Protein 2YOY (pdb70)

CATH classification: 2.70.50.50

Radius of gyration: 22.76 Å; Cα contacts (8 Å, |Δi|>4): 888; chains: 2; bounding box: 66×48×36 Å

Foldseek 3Di:
DKAWPVVDFQLNVLLVVCVVVNDPVSCVQQNPSNVPSPQLKAFDDPPVDFAAFLQQASSVVSVVPTHRNRQQFDLPRGDAAADEA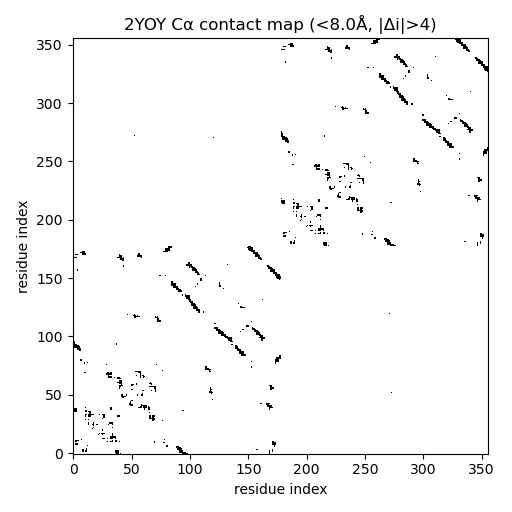FKDKIFMDDPPFAFFAKKWKWKADQPDHRRDGGHPVRIDTFDMGGDDRHTNVVCGMDITGGDNPHFAWMKMWMKTGHDPDRMIHITIHIYTYD/DKAWPVVHFQLNVLLVVCVVVNDPVSCVQQNPSNVPSPQLKEFDDPPVDFAAFLQQASSVVSVVPTHRNRQQFDLPRTDAAADEAFKDKIFMDDPFFAFFAKKWKWKFDQPDHRRDGGHPVRIDTFDMGGDDRDTNVVQGMDITGGHNPHFAWMKMWMKTGHDPDRMIHITIHIYTYD

Sequence (356 aa):
HGYIKEPVSRAYMGALEKQTMMGWTAAAQKYGSVIDNPQSVEGPKGFPAAGPPDGRIASANGGSGQIDFGLDKQTADHWVKQNIRGGFNTFTWHYTAPHATSKWHYYITKKKNWNPNKPLSRDEFELIGTVNHDGSKADTNLTHKIFVPTDRSGYHIILGVWDVADTSNAFYNVIDVNLTHGYIKEPVSRAYMGALEKQTMMGWTAAAQKYGSVIDNPQSVEGPKGFPAAGPPDGRIASANGGSGQIDFGLDKQTADHWVKQNIRGGFNTFTWHYTAPHATSKWHYYITKKNWNPNKPLSRDEFELIGTVNHDGSKADTNLTHKKIFVPTDRSGYHIILGVWDVADTSNAFYNVIDVNLT

Solvent-accessible surface area: 14958 Å² total; per-residue (Å²): 44,0,24,0,80,107,15,32,0,4,3,44,25,0,17,71,25,40,142,98,113,30,160,97,51,1,38,135,58,1,10,51,1,5,73,58,13,37,6,1,22,0,68,62,36,8,66,110,53,20,0,67,58,18,79,0,3,0,1,67,3,0,68,76,74,17,63,101,18,3,18,119,16,60,36,131,48,6,61,66,35,121,16,65,23,10,129,28,66,0,23,1,70,25,76,35,39,64,26,0,42,63,0,1,0,12,0,0,61,144,103,23,56,34,84,52,84,6,9,52,26,20,13,64,102,34,18,62,26,118,34,126,32,42,124,0,67,93,47,84,61,4,136,7,93,0,22,101,85,22,83,27,36,4,0,0,0,0,0,0,9,3,40,109,64,83,39,0,1,0,2,4,0,3,0,53,3,125,46,0,24,0,56,78,16,33,0,4,3,24,24,0,17,46,26,40,128,96,113,30,158,99,51,1,37,136,59,1,11,51,1,5,74,58,12,37,6,1,20,0,68,62,35,8,67,111,53,20,0,68,77,17,80,0,3,0,1,66,3,0,70,76,74,16,62,100,17,4,18,119,16,60,36,130,48,6,61,66,34,124,18,131,9,8,108,21,66,1,20,1,23,14,73,35,38,64,26,0,42,63,0,1,0,12,0,0,75,144,132,23,62,34,86,118,85,6,22,56,106,22,14,65,101,34,18,63,28,116,35,125,32,43,123,0,66,92,47,41,62,4,135,7,95,0,22,98,85,20,81,28,37,5,0,0,0,0,0,0,9,3,40,109,60,84,42,0,1,0,2,4,0,3,0,62,3,112

Secondary structure (DSSP, 8-state):
-EEEEETT-HHHHHHHHHHHH-HHHHHHHH-GGGG-GGG-EEES-TTTSSSPTT-TTTHHHHTTTS-SGGG---TTTSPPEEE-SEEEEEEEEESS--BEEEEEEEEE-TT--TTS---GGGEEEEEEEE--SSBGGGS-EEEEEE-SS--EEEEEEEEEEETTSSEEEEEEEEEEE-/-EEEEETT-HHHHHHHHHHHH-HHHHHHHH-GGGG-GGG-EEES-TTTSSSPTT-TTTHHHHTTTS-SGGG---TTTSPPEEE-SEEEEEEEEESS--BEEEEEEEEE-TT--TTS---GGGEEEEEEEE--SSBGGGS-EEEEEE-SS--EEEEEEEEEEETTSSEEEEEEEEEEE-

Structure (mmCIF, N/CA/C/O backbone):
data_2YOY
#
_entry.id   2YOY
#
_cell.length_a   66.380
_cell.length_b   77.191
_cell.length_c   73.917
_cell.angle_alpha   90.00
_cell.angle_beta   90.00
_cell.angle_gamma   90.00
#
_symmetry.space_group_name_H-M   'P 21 21 21'
#
loop_
_entity.id
_entity.type
_entity.pdbx_description
1 polymer RBAM17540
2 non-polymer 'COPPER (I) ION'
3 non-polymer 1,2-ETHANEDIOL
4 water water
#
loop_
_atom_site.group_PDB
_atom_site.id
_atom_site.type_symbol
_atom_site.label_atom_id
_atom_site.label_alt_id
_atom_site.label_comp_id
_atom_site.label_asym_id
_atom_site.label_entity_id
_atom_site.label_seq_id
_atom_site.pdbx_PDB_ins_code
_atom_site.Cartn_x
_atom_site.Cartn_y
_atom_site.Cartn_z
_atom_site.occupancy
_atom_site.B_iso_or_equiv
_atom_site.auth_seq_id
_atom_site.auth_comp_id
_atom_site.auth_asym_id
_atom_site.auth_atom_id
_atom_site.pdbx_PDB_model_num
ATOM 1 N N . HIS A 1 1 ? 39.467 69.065 4.673 1.00 9.75 28 HIS A N 1
ATOM 2 C CA . HIS A 1 1 ? 39.192 68.440 5.983 1.00 11.19 28 HIS A CA 1
ATOM 3 C C . HIS A 1 1 ? 39.998 69.092 7.072 1.00 12.18 28 HIS A C 1
ATOM 4 O O . HIS A 1 1 ? 41.223 69.284 6.966 1.00 11.86 28 HIS A O 1
ATOM 11 N N . GLY A 1 2 ? 39.294 69.462 8.129 1.00 9.66 29 GLY A N 1
ATOM 12 C CA . GLY A 1 2 ? 39.931 70.131 9.238 1.00 10.35 29 GLY A CA 1
ATOM 13 C C . GLY A 1 2 ? 38.903 70.514 10.255 1.00 12.36 29 GLY A C 1
ATOM 14 O O . GLY A 1 2 ? 37.733 70.348 10.015 1.00 9.63 29 GLY A O 1
ATOM 15 N N . TYR A 1 3 ? 39.370 70.960 11.406 1.00 9.06 30 TYR A N 1
ATOM 16 C CA . TYR A 1 3 ? 38.519 71.393 12.500 1.00 10.23 30 TYR A CA 1
ATOM 17 C C . TYR A 1 3 ? 39.130 72.531 13.297 1.00 11.70 30 TYR A C 1
ATOM 18 O O . TYR A 1 3 ? 40.353 72.780 13.274 1.00 9.83 30 TYR A O 1
ATOM 27 N N . ILE A 1 4 ? 38.297 73.195 14.065 1.00 10.20 31 ILE A N 1
ATOM 28 C CA . ILE A 1 4 ? 38.796 74.249 14.969 1.00 9.12 31 ILE A CA 1
ATOM 29 C C . ILE A 1 4 ? 39.330 73.582 16.252 1.00 10.22 31 ILE A C 1
ATOM 30 O O . ILE A 1 4 ? 38.627 72.887 16.943 1.00 10.86 31 ILE A O 1
ATOM 35 N N . LYS A 1 5 ? 40.622 73.792 16.506 1.00 12.36 32 LYS A N 1
ATOM 36 C CA . LYS A 1 5 ? 41.349 73.184 17.589 1.00 7.51 32 LYS A CA 1
ATOM 37 C C . LYS A 1 5 ? 41.448 74.072 18.828 1.00 10.06 32 LYS A C 1
ATOM 38 O O . LYS A 1 5 ? 41.449 73.548 19.938 1.00 10.37 32 LYS A O 1
ATOM 44 N N . GLU A 1 6 ? 41.568 75.397 18.634 1.00 11.78 33 GLU A N 1
ATOM 45 C CA . GLU A 1 6 ? 41.476 76.385 19.725 1.00 12.33 33 GLU A CA 1
ATOM 46 C C . GLU A 1 6 ? 40.623 77.587 19.299 1.00 11.64 33 GLU A C 1
ATOM 47 O O . GLU A 1 6 ? 40.952 78.210 18.304 1.00 15.89 33 GLU A O 1
ATOM 53 N N . PRO A 1 7 ? 39.493 77.869 19.999 1.00 12.83 34 PRO A N 1
ATOM 54 C CA . PRO A 1 7 ? 38.878 77.033 21.058 1.00 14.29 34 PRO A CA 1
ATOM 55 C C . PRO A 1 7 ? 38.533 75.625 20.528 1.00 7.05 34 PRO A C 1
ATOM 56 O O . PRO A 1 7 ? 38.595 75.387 19.315 1.00 12.72 34 PRO A O 1
ATOM 60 N N . VAL A 1 8 ? 38.230 74.694 21.432 1.00 8.03 35 VAL A N 1
ATOM 61 C CA . VAL A 1 8 ? 37.871 73.342 21.049 1.00 5.76 35 VAL A CA 1
ATOM 62 C C . VAL A 1 8 ? 36.437 73.276 20.538 1.00 5.73 35 VAL A C 1
ATOM 63 O O . VAL A 1 8 ? 35.479 73.447 21.281 1.00 9.64 35 VAL A O 1
ATOM 67 N N . SER A 1 9 ? 36.353 73.041 19.232 1.00 8.88 36 SER A N 1
ATOM 68 C CA . SER A 1 9 ? 35.089 72.688 18.571 1.00 6.83 36 SER A CA 1
ATOM 69 C C . SER A 1 9 ? 34.417 71.489 19.193 1.00 13.32 36 SER A C 1
ATOM 70 O O . SER A 1 9 ? 35.028 70.628 19.761 1.00 8.01 36 SER A O 1
ATOM 73 N N . ARG A 1 10 ? 33.115 71.420 19.064 1.00 6.76 37 ARG A N 1
ATOM 74 C CA . ARG A 1 10 ? 32.418 70.290 19.572 1.00 6.24 37 ARG A CA 1
ATOM 75 C C . ARG A 1 10 ? 32.892 68.991 18.970 1.00 8.50 37 ARG A C 1
ATOM 76 O O . ARG A 1 10 ? 32.975 67.988 19.697 1.00 7.22 37 ARG A O 1
ATOM 84 N N . ALA A 1 11 ? 33.200 68.981 17.663 1.00 8.41 38 ALA A N 1
ATOM 85 C CA . ALA A 1 11 ? 33.688 67.819 17.007 1.00 9.17 38 ALA A CA 1
ATOM 86 C C . ALA A 1 11 ? 35.041 67.349 17.582 1.00 7.77 38 ALA A C 1
ATOM 87 O O . ALA A 1 11 ? 35.227 66.146 17.882 1.00 8.00 38 ALA A O 1
ATOM 89 N N . TYR A 1 12 ? 35.945 68.300 17.780 1.00 10.38 39 TYR A N 1
ATOM 90 C CA . TYR A 1 12 ? 37.220 67.959 18.365 1.00 7.68 39 TYR A CA 1
ATOM 91 C C . TYR A 1 12 ? 37.070 67.511 19.853 1.00 7.68 39 TYR A C 1
ATOM 92 O O . TYR A 1 12 ? 37.732 66.545 20.302 1.00 10.89 39 TYR A O 1
ATOM 101 N N . MET A 1 13 ? 36.172 68.172 20.610 1.00 8.45 40 MET A N 1
ATOM 102 C CA . MET A 1 13 ? 35.825 67.738 21.951 1.00 9.40 40 MET A CA 1
ATOM 103 C C . MET A 1 13 ? 35.378 66.270 21.942 1.00 9.31 40 MET A C 1
ATOM 104 O O . MET A 1 13 ? 35.723 65.497 22.853 1.00 10.27 40 MET A O 1
ATOM 109 N N . GLY A 1 14 ? 34.684 65.851 20.889 1.00 6.60 41 GLY A N 1
ATOM 110 C CA . GLY A 1 14 ? 34.316 64.395 20.750 1.00 11.78 41 GLY A CA 1
ATOM 111 C C . GLY A 1 14 ? 35.544 63.472 20.685 1.00 9.44 41 GLY A C 1
ATOM 112 O O . GLY A 1 14 ? 35.633 62.450 21.408 1.00 11.11 41 GLY A O 1
ATOM 113 N N . ALA A 1 15 ? 36.482 63.855 19.831 1.00 12.59 42 ALA A N 1
ATOM 114 C CA . ALA A 1 15 ? 37.756 63.139 19.684 1.00 15.96 42 ALA A CA 1
ATOM 115 C C . ALA A 1 15 ? 38.512 63.131 20.982 1.00 22.53 42 ALA A C 1
ATOM 116 O O . ALA A 1 15 ? 39.083 62.114 21.356 1.00 16.25 42 ALA A O 1
ATOM 118 N N . LEU A 1 16 ? 38.553 64.261 21.670 1.00 10.40 43 LEU A N 1
ATOM 119 C CA . LEU A 1 16 ? 39.155 64.293 23.019 1.00 11.12 43 LEU A CA 1
ATOM 120 C C . LEU A 1 16 ? 38.502 63.398 23.997 1.00 13.00 43 LEU A C 1
ATOM 121 O O . LEU A 1 16 ? 39.209 62.723 24.754 1.00 13.12 43 LEU A O 1
ATOM 126 N N . GLU A 1 17 ? 37.144 63.369 24.053 1.00 8.42 44 GLU A N 1
ATOM 127 C CA . GLU A 1 17 ? 36.458 62.520 25.028 1.00 11.82 44 GLU A CA 1
ATOM 128 C C . GLU A 1 17 ? 36.491 61.014 24.681 1.00 13.20 44 GLU A C 1
ATOM 129 O O . GLU A 1 17 ? 36.384 60.159 25.569 1.00 17.83 44 GLU A O 1
ATOM 135 N N . LYS A 1 18 ? 36.701 60.686 23.428 1.00 13.13 45 LYS A N 1
ATOM 136 C CA . LYS A 1 18 ? 37.029 59.299 23.047 1.00 10.97 45 LYS A CA 1
ATOM 137 C C . LYS A 1 18 ? 38.205 58.807 23.897 1.00 13.68 45 LYS A C 1
ATOM 138 O O . LYS A 1 18 ? 38.191 57.677 24.387 1.00 16.76 45 LYS A O 1
ATOM 144 N N . GLN A 1 19 ? 39.202 59.671 24.094 1.00 19.05 46 GLN A N 1
ATOM 145 C CA . GLN A 1 19 ? 40.401 59.295 24.837 1.00 19.96 46 GLN A CA 1
ATOM 146 C C . GLN A 1 19 ? 40.106 59.157 26.328 1.00 20.71 46 GLN A C 1
ATOM 147 O O . GLN A 1 19 ? 40.634 58.244 26.979 1.00 21.49 46 GLN A O 1
ATOM 153 N N . THR A 1 20 ? 39.278 60.039 26.898 1.00 16.21 47 THR A N 1
ATOM 154 C CA . THR A 1 20 ? 39.019 60.005 28.342 1.00 15.95 47 THR A CA 1
ATOM 155 C C . THR A 1 20 ? 37.882 59.060 28.750 1.00 26.02 47 THR A C 1
ATOM 156 O O . THR A 1 20 ? 37.975 58.400 29.803 1.00 23.64 47 THR A O 1
ATOM 160 N N . MET A 1 21 ? 36.813 59.009 27.946 1.00 12.19 48 MET A N 1
ATOM 161 C CA A MET A 1 21 ? 35.620 58.222 28.277 0.50 13.83 48 MET A CA 1
ATOM 162 C CA B MET A 1 21 ? 35.619 58.221 28.274 0.50 14.16 48 MET A CA 1
ATOM 163 C C . MET A 1 21 ? 35.553 56.880 27.513 1.00 13.93 48 MET A C 1
ATOM 164 O O . MET A 1 21 ? 34.770 56.013 27.850 1.00 20.25 48 MET A O 1
ATOM 173 N N . GLY A 1 22 ? 36.358 56.721 26.473 1.00 14.38 49 GLY A N 1
ATOM 174 C CA . GLY A 1 22 ? 36.390 55.501 25.664 1.00 18.43 49 GLY A CA 1
ATOM 175 C C . GLY A 1 22 ? 35.436 55.588 24.490 1.00 18.96 49 GLY A C 1
ATOM 176 O O . GLY A 1 22 ? 34.584 56.480 24.420 1.00 14.22 49 GLY A O 1
ATOM 177 N N . TRP A 1 23 ? 35.584 54.659 23.554 1.00 16.02 50 TRP A N 1
ATOM 178 C CA . TRP A 1 23 ? 34.923 54.765 22.294 1.00 4.69 50 TRP A CA 1
ATOM 179 C C . TRP A 1 23 ? 33.384 54.742 22.465 1.00 12.07 50 TRP A C 1
ATOM 180 O O . TRP A 1 23 ? 32.691 55.565 21.885 1.00 11.54 50 TRP A O 1
ATOM 191 N N . THR A 1 24 ? 32.866 53.792 23.202 1.00 9.92 51 THR A N 1
ATOM 192 C CA . THR A 1 24 ? 31.387 53.595 23.265 1.00 5.30 51 THR A CA 1
ATOM 193 C C . THR A 1 24 ? 30.724 54.778 24.008 1.00 13.60 51 THR A C 1
ATOM 194 O O . THR A 1 24 ? 29.728 55.321 23.525 1.00 10.46 51 THR A O 1
ATOM 198 N N . ALA A 1 25 ? 31.270 55.171 25.150 1.00 12.19 52 ALA A N 1
ATOM 199 C CA . ALA A 1 25 ? 30.651 56.256 25.934 1.00 15.72 52 ALA A CA 1
ATOM 200 C C . ALA A 1 25 ? 30.780 57.577 25.151 1.00 13.41 52 ALA A C 1
ATOM 201 O O . ALA A 1 25 ? 29.839 58.316 25.066 1.00 12.99 52 ALA A O 1
ATOM 203 N N . ALA A 1 26 ? 31.918 57.840 24.546 1.00 8.81 53 ALA A N 1
ATOM 204 C CA . ALA A 1 26 ? 32.061 59.051 23.720 1.00 11.44 53 ALA A CA 1
ATOM 205 C C . ALA A 1 26 ? 31.090 59.040 22.519 1.00 14.32 53 ALA A C 1
ATOM 206 O O . ALA A 1 26 ? 30.513 60.056 22.172 1.00 12.83 53 ALA A O 1
ATOM 208 N N . ALA A 1 27 ? 30.875 57.893 21.890 1.00 7.95 54 ALA A N 1
ATOM 209 C CA . ALA A 1 27 ? 30.086 57.860 20.685 1.00 5.20 54 ALA A CA 1
ATOM 210 C C . ALA A 1 27 ? 28.616 57.988 21.073 1.00 11.06 54 ALA A C 1
ATOM 211 O O . ALA A 1 27 ? 27.797 58.590 20.337 1.00 11.52 54 ALA A O 1
ATOM 213 N N . GLN A 1 28 ? 28.299 57.510 22.273 1.00 10.03 55 GLN A N 1
ATOM 214 C CA . GLN A 1 28 ? 26.914 57.672 22.768 1.00 8.25 55 GLN A CA 1
ATOM 215 C C . GLN A 1 28 ? 26.551 59.150 22.909 1.00 17.02 55 GLN A C 1
ATOM 216 O O . GLN A 1 28 ? 25.415 59.540 22.688 1.00 14.95 55 GLN A O 1
ATOM 222 N N . LYS A 1 29 ? 27.545 59.956 23.245 1.00 7.91 56 LYS A N 1
ATOM 223 C CA . LYS A 1 29 ? 27.365 61.393 23.521 1.00 7.80 56 LYS A CA 1
ATOM 224 C C . LYS A 1 29 ? 27.458 62.217 22.212 1.00 10.25 56 LYS A C 1
ATOM 225 O O . LYS A 1 29 ? 26.708 63.168 22.039 1.00 13.08 56 LYS A O 1
ATOM 231 N N . TYR A 1 30 ? 28.377 61.870 21.311 1.00 9.53 57 TYR A N 1
ATOM 232 C CA . TYR A 1 30 ? 28.690 62.683 20.141 1.00 6.07 57 TYR A CA 1
ATOM 233 C C . TYR A 1 30 ? 28.311 62.045 18.793 1.00 9.88 57 TYR A C 1
ATOM 234 O O . TYR A 1 30 ? 28.236 62.755 17.770 1.00 10.10 57 TYR A O 1
ATOM 243 N N . GLY A 1 31 ? 28.131 60.723 18.774 1.00 10.68 58 GLY A N 1
ATOM 244 C CA . GLY A 1 31 ? 28.081 59.952 17.538 1.00 6.08 58 GLY A CA 1
ATOM 245 C C . GLY A 1 31 ? 29.422 59.710 16.890 1.00 8.16 58 GLY A C 1
ATOM 246 O O . GLY A 1 31 ? 30.462 59.934 17.505 1.00 9.14 58 GLY A O 1
ATOM 247 N N . SER A 1 32 ? 29.411 59.242 15.650 1.00 10.26 59 SER A N 1
ATOM 248 C CA . SER A 1 32 ? 30.611 58.747 14.998 1.00 11.12 59 SER A CA 1
ATOM 249 C C . SER A 1 32 ? 31.706 59.767 14.650 1.00 15.72 59 SER A C 1
ATOM 250 O O . SER A 1 32 ? 32.828 59.385 14.233 1.00 12.08 59 SER A O 1
ATOM 253 N N . VAL A 1 33 ? 31.407 61.055 14.816 1.00 10.99 60 VAL A N 1
ATOM 254 C CA . VAL A 1 33 ? 32.409 62.072 14.620 1.00 10.16 60 VAL A CA 1
ATOM 255 C C . VAL A 1 33 ? 33.636 61.905 15.500 1.00 14.29 60 VAL A C 1
ATOM 256 O O . VAL A 1 33 ? 34.666 62.449 15.165 1.00 11.71 60 VAL A O 1
ATOM 260 N N . ILE A 1 34 ? 33.536 61.168 16.622 1.00 12.55 61 ILE A N 1
ATOM 261 C CA . ILE A 1 34 ? 34.664 61.021 17.497 1.00 12.76 61 ILE A CA 1
ATOM 262 C C . ILE A 1 34 ? 35.935 60.498 16.783 1.00 10.04 61 ILE A C 1
ATOM 263 O O . ILE A 1 34 ? 37.064 60.791 17.226 1.00 11.89 61 ILE A O 1
ATOM 268 N N . ASP A 1 35 ? 35.744 59.764 15.679 1.00 9.80 62 ASP A N 1
ATOM 269 C CA . ASP A 1 35 ? 36.836 59.157 14.944 1.00 20.02 62 ASP A CA 1
ATOM 270 C C . ASP A 1 35 ? 37.361 60.048 13.845 1.00 21.91 62 ASP A C 1
ATOM 271 O O . ASP A 1 35 ? 38.489 59.824 13.384 1.00 13.38 62 ASP A O 1
ATOM 276 N N . ASN A 1 36 ? 36.567 61.058 13.462 1.00 12.26 63 ASN A N 1
ATOM 277 C CA . ASN A 1 36 ? 36.845 61.892 12.308 1.00 10.17 63 ASN A CA 1
ATOM 278 C C . ASN A 1 36 ? 36.336 63.305 12.526 1.00 11.78 63 ASN A C 1
ATOM 279 O O . ASN A 1 36 ? 35.451 63.800 11.793 1.00 11.63 63 ASN A O 1
ATOM 284 N N . PRO A 1 37 ? 36.914 63.989 13.513 1.00 10.66 64 PRO A N 1
ATOM 285 C CA . PRO A 1 37 ? 36.464 65.373 13.796 1.00 8.94 64 PRO A CA 1
ATOM 286 C C . PRO A 1 37 ? 36.701 66.358 12.642 1.00 4.47 64 PRO A C 1
ATOM 287 O O . PRO A 1 37 ? 36.091 67.441 12.603 1.00 10.20 64 PRO A O 1
ATOM 291 N N . GLN A 1 38 ? 37.605 66.005 11.727 1.00 9.36 65 GLN A N 1
ATOM 292 C CA . GLN A 1 38 ? 37.891 66.792 10.519 1.00 9.58 65 GLN A CA 1
ATOM 293 C C . GLN A 1 38 ? 36.862 66.713 9.405 1.00 9.93 65 GLN A C 1
ATOM 294 O O . GLN A 1 38 ? 37.026 67.374 8.386 1.00 10.63 65 GLN A O 1
ATOM 300 N N . SER A 1 39 ? 35.796 65.930 9.595 1.00 9.50 66 SER A N 1
ATOM 301 C CA . SER A 1 39 ? 34.902 65.592 8.485 1.00 8.56 66 SER A CA 1
ATOM 302 C C . SER A 1 39 ? 33.508 66.155 8.623 1.00 7.44 66 SER A C 1
ATOM 303 O O . SER A 1 39 ? 32.617 65.570 8.076 1.00 11.09 66 SER A O 1
ATOM 306 N N . VAL A 1 40 ? 33.330 67.306 9.293 1.00 9.50 67 VAL A N 1
ATOM 307 C CA . VAL A 1 40 ? 31.959 67.911 9.392 1.00 7.93 67 VAL A CA 1
ATOM 308 C C . VAL A 1 40 ? 31.681 68.802 8.146 1.00 3.69 67 VAL A C 1
ATOM 309 O O . VAL A 1 40 ? 31.679 70.055 8.169 1.00 8.40 67 VAL A O 1
ATOM 313 N N . GLU A 1 41 ? 31.497 68.101 7.041 1.00 5.12 68 GLU A N 1
ATOM 314 C CA . GLU A 1 41 ? 31.498 68.676 5.692 1.00 10.60 68 GLU A CA 1
ATOM 315 C C . GLU A 1 41 ? 30.128 68.671 5.058 1.00 14.43 68 GLU A C 1
ATOM 316 O O . GLU A 1 41 ? 29.491 67.631 4.958 1.00 11.90 68 GLU A O 1
ATOM 322 N N . GLY A 1 42 ? 29.679 69.837 4.607 1.00 12.01 69 GLY A N 1
ATOM 323 C CA . GLY A 1 42 ? 28.378 69.953 3.955 1.00 14.24 69 GLY A CA 1
ATOM 324 C C . GLY A 1 42 ? 28.451 70.934 2.807 1.00 12.45 69 GLY A C 1
ATOM 325 O O . GLY A 1 42 ? 29.536 71.435 2.457 1.00 13.11 69 GLY A O 1
ATOM 326 N N . PRO A 1 43 ? 27.303 71.209 2.182 1.00 10.16 70 PRO A N 1
ATOM 327 C CA . PRO A 1 43 ? 27.323 72.174 1.088 1.00 10.41 70 PRO A CA 1
ATOM 328 C C . PRO A 1 43 ? 27.708 73.591 1.538 1.00 11.96 70 PRO A C 1
ATOM 329 O O . PRO A 1 43 ? 27.333 74.027 2.631 1.00 8.88 70 PRO A O 1
ATOM 333 N N . LYS A 1 44 ? 28.406 74.341 0.691 1.00 16.44 71 LYS A N 1
ATOM 334 C CA . LYS A 1 44 ? 28.711 75.734 1.014 1.00 18.21 71 LYS A CA 1
ATOM 335 C C . LYS A 1 44 ? 27.551 76.634 0.643 1.00 16.65 71 LYS A C 1
ATOM 336 O O . LYS A 1 44 ? 26.531 76.161 0.122 1.00 18.15 71 LYS A O 1
ATOM 342 N N . GLY A 1 45 ? 27.674 77.915 0.951 1.00 16.31 72 GLY A N 1
ATOM 343 C CA . GLY A 1 45 ? 26.604 78.886 0.671 1.00 15.22 72 GLY A CA 1
ATOM 344 C C . GLY A 1 45 ? 25.790 79.305 1.876 1.00 15.66 72 GLY A C 1
ATOM 345 O O . GLY A 1 45 ? 24.713 79.950 1.756 1.00 13.48 72 GLY A O 1
ATOM 346 N N . PHE A 1 46 ? 26.289 78.964 3.060 1.00 15.08 73 PHE A N 1
ATOM 347 C CA . PHE A 1 46 ? 25.657 79.378 4.310 1.00 16.21 73 PHE A CA 1
ATOM 348 C C . PHE A 1 46 ? 25.758 80.896 4.491 1.00 16.77 73 PHE A C 1
ATOM 349 O O . PHE A 1 46 ? 26.834 81.474 4.302 1.00 13.95 73 PHE A O 1
ATOM 357 N N . PRO A 1 47 ? 24.677 81.551 4.932 1.00 11.92 74 PRO A N 1
ATOM 358 C CA . PRO A 1 47 ? 23.412 81.026 5.425 1.00 13.45 74 PRO A CA 1
ATOM 359 C C . PRO A 1 47 ? 22.242 80.868 4.423 1.00 17.02 74 PRO A C 1
ATOM 360 O O . PRO A 1 47 ? 21.265 80.194 4.749 1.00 18.84 74 PRO A O 1
ATOM 364 N N . ALA A 1 48 ? 22.315 81.471 3.242 1.00 18.32 75 ALA A N 1
ATOM 365 C CA . ALA A 1 48 ? 21.203 81.347 2.265 1.00 22.03 75 ALA A CA 1
ATOM 366 C C . ALA A 1 48 ? 21.044 79.900 1.770 1.00 21.41 75 ALA A C 1
ATOM 367 O O . ALA A 1 48 ? 19.938 79.428 1.507 1.00 24.15 75 ALA A O 1
ATOM 369 N N . ALA A 1 49 ? 22.155 79.186 1.663 1.00 14.81 76 ALA A N 1
ATOM 370 C CA . ALA A 1 49 ? 22.120 77.753 1.388 1.00 17.20 76 ALA A CA 1
ATOM 371 C C . ALA A 1 49 ? 22.877 76.996 2.471 1.00 14.86 76 ALA A C 1
ATOM 372 O O . ALA A 1 49 ? 22.994 77.474 3.601 1.00 16.37 76 ALA A O 1
ATOM 374 N N . GLY A 1 50 ? 23.387 75.820 2.134 1.00 11.10 77 GLY A N 1
ATOM 375 C CA . GLY A 1 50 ? 24.138 75.014 3.083 1.00 11.98 77 GLY A CA 1
ATOM 376 C C . GLY A 1 50 ? 23.262 74.000 3.755 1.00 14.23 77 GLY A C 1
ATOM 377 O O . GLY A 1 50 ? 22.103 73.798 3.336 1.00 19.28 77 GLY A O 1
ATOM 378 N N . PRO A 1 51 ? 23.769 73.365 4.821 1.00 13.34 78 PRO A N 1
ATOM 379 C CA . PRO A 1 51 ? 22.986 72.378 5.604 1.00 18.96 78 PRO A CA 1
ATOM 380 C C . PRO A 1 51 ? 21.704 72.972 6.193 1.00 14.61 78 PRO A C 1
ATOM 381 O O . PRO A 1 51 ? 21.722 74.090 6.679 1.00 15.70 78 PRO A O 1
ATOM 385 N N . PRO A 1 52 ? 20.608 72.202 6.179 1.00 11.60 79 PRO A N 1
ATOM 386 C CA . PRO A 1 52 ? 19.344 72.749 6.664 1.00 14.88 79 PRO A CA 1
ATOM 387 C C . PRO A 1 52 ? 19.276 72.937 8.171 1.00 15.34 79 PRO A C 1
ATOM 388 O O . PRO A 1 52 ? 20.066 72.377 8.921 1.00 10.77 79 PRO A O 1
ATOM 392 N N . ASP A 1 53 ? 18.318 73.742 8.611 1.00 13.91 80 ASP A N 1
ATOM 393 C CA . ASP A 1 53 ? 18.106 73.934 10.034 1.00 15.90 80 ASP A CA 1
ATOM 394 C C . ASP A 1 53 ? 17.942 72.570 10.735 1.00 16.34 80 ASP A C 1
ATOM 395 O O . ASP A 1 53 ? 17.341 71.622 10.196 1.00 16.39 80 ASP A O 1
ATOM 400 N N . GLY A 1 54 ? 18.498 72.461 11.931 1.00 14.14 81 GLY A N 1
ATOM 401 C CA . GLY A 1 54 ? 18.493 71.197 12.686 1.00 13.28 81 GLY A CA 1
ATOM 402 C C . GLY A 1 54 ? 19.597 70.222 12.228 1.00 12.26 81 GLY A C 1
ATOM 403 O O . GLY A 1 54 ? 19.749 69.168 12.823 1.00 12.26 81 GLY A O 1
ATOM 404 N N . ARG A 1 55 ? 20.324 70.579 11.172 1.00 11.00 82 ARG A N 1
ATOM 405 C CA . ARG A 1 55 ? 21.417 69.761 10.641 1.00 14.58 82 ARG A CA 1
ATOM 406 C C . ARG A 1 55 ? 22.716 70.563 10.476 1.00 9.66 82 ARG A C 1
ATOM 407 O O . ARG A 1 55 ? 23.624 70.151 9.741 1.00 11.18 82 ARG A O 1
ATOM 415 N N . ILE A 1 56 ? 22.785 71.714 11.151 1.00 13.04 83 ILE A N 1
ATOM 416 C CA . ILE A 1 56 ? 23.926 72.594 11.026 1.00 7.37 83 ILE A CA 1
ATOM 417 C C . ILE A 1 56 ? 25.160 72.020 11.727 1.00 6.41 83 ILE A C 1
ATOM 418 O O . ILE A 1 56 ? 26.262 72.003 11.159 1.00 10.02 83 ILE A O 1
ATOM 423 N N . ALA A 1 57 ? 24.978 71.602 12.974 1.00 7.84 84 ALA A N 1
ATOM 424 C CA . ALA A 1 57 ? 26.092 71.078 13.744 1.00 10.29 84 ALA A CA 1
ATOM 425 C C . ALA A 1 57 ? 26.718 69.827 13.121 1.00 12.18 84 ALA A C 1
ATOM 426 O O . ALA A 1 57 ? 27.912 69.653 13.209 1.00 6.68 84 ALA A O 1
ATOM 428 N N . SER A 1 58 ? 25.948 68.963 12.464 1.00 7.84 85 SER A N 1
ATOM 429 C CA . SER A 1 58 ? 26.498 67.760 11.831 1.00 11.47 85 SER A CA 1
ATOM 430 C C . SER A 1 58 ? 26.832 67.989 10.356 1.00 11.08 85 SER A C 1
ATOM 431 O O . SER A 1 58 ? 27.334 67.083 9.676 1.00 10.95 85 SER A O 1
ATOM 434 N N . ALA A 1 59 ? 26.562 69.199 9.852 1.00 10.37 86 ALA A N 1
ATOM 435 C CA . ALA A 1 59 ? 26.641 69.483 8.426 1.00 8.20 86 ALA A CA 1
ATOM 436 C C . ALA A 1 59 ? 25.856 68.442 7.611 1.00 13.73 86 ALA A C 1
ATOM 437 O O . ALA A 1 59 ? 26.308 67.938 6.580 1.00 15.53 86 ALA A O 1
ATOM 439 N N . ASN A 1 60 ? 24.650 68.146 8.088 1.00 9.79 87 ASN A N 1
ATOM 440 C CA . ASN A 1 60 ? 23.795 67.101 7.519 1.00 9.36 87 ASN A CA 1
ATOM 441 C C . ASN A 1 60 ? 24.530 65.742 7.364 1.00 14.04 87 ASN A C 1
ATOM 442 O O . ASN A 1 60 ? 24.557 65.131 6.293 1.00 16.39 87 ASN A O 1
ATOM 447 N N . GLY A 1 61 ? 25.127 65.284 8.455 1.00 11.75 88 GLY A N 1
ATOM 448 C CA . GLY A 1 61 ? 25.845 64.019 8.505 1.00 12.50 88 GLY A CA 1
ATOM 449 C C . GLY A 1 61 ? 27.181 64.038 7.809 1.00 15.37 88 GLY A C 1
ATOM 450 O O . GLY A 1 61 ? 27.656 63.027 7.349 1.00 12.76 88 GLY A O 1
ATOM 451 N N . GLY A 1 62 ? 27.753 65.211 7.658 1.00 12.73 89 GLY A N 1
ATOM 452 C CA . GLY A 1 62 ? 29.043 65.312 7.020 1.00 6.00 89 GLY A CA 1
ATOM 453 C C . GLY A 1 62 ? 29.150 64.702 5.620 1.00 11.27 89 GLY A C 1
ATOM 454 O O . GLY A 1 62 ? 30.175 64.132 5.277 1.00 14.12 89 GLY A O 1
ATOM 455 N N . SER A 1 63 ? 28.068 64.807 4.859 1.00 13.06 90 SER A N 1
ATOM 456 C CA . SER A 1 63 ? 28.007 64.369 3.477 1.00 24.56 90 SER A CA 1
ATOM 457 C C . SER A 1 63 ? 28.251 62.871 3.432 1.00 32.37 90 SER A C 1
ATOM 458 O O . SER A 1 63 ? 29.035 62.379 2.614 1.00 26.33 90 SER A O 1
ATOM 461 N N . GLY A 1 64 ? 27.615 62.166 4.370 1.00 22.18 91 GLY A N 1
ATOM 462 C CA . GLY A 1 64 ? 27.852 60.729 4.544 1.00 25.07 91 GLY A CA 1
ATOM 463 C C . GLY A 1 64 ? 29.029 60.270 5.411 1.00 22.81 91 GLY A C 1
ATOM 464 O O . GLY A 1 64 ? 29.146 59.080 5.653 1.00 21.66 91 GLY A O 1
ATOM 465 N N . GLN A 1 65 ? 29.896 61.175 5.898 1.00 14.52 92 GLN A N 1
ATOM 466 C CA . GLN A 1 65 ? 31.082 60.777 6.642 1.00 11.10 92 GLN A CA 1
ATOM 467 C C . GLN A 1 65 ? 30.886 60.520 8.126 1.00 12.24 92 GLN A C 1
ATOM 468 O O . GLN A 1 65 ? 31.684 59.856 8.703 1.00 18.01 92 GLN A O 1
ATOM 474 N N . ILE A 1 66 ? 29.795 61.038 8.709 1.00 11.30 93 ILE A N 1
ATOM 475 C CA . ILE A 1 66 ? 29.503 60.948 10.101 1.00 7.36 93 ILE A CA 1
ATOM 476 C C . ILE A 1 66 ? 27.978 60.792 10.198 1.00 12.45 93 ILE A C 1
ATOM 477 O O . ILE A 1 66 ? 27.284 60.750 9.189 1.00 17.42 93 ILE A O 1
ATOM 482 N N . ASP A 1 67 ? 27.493 60.646 11.412 1.00 13.10 94 ASP A N 1
ATOM 483 C CA . ASP A 1 67 ? 26.023 60.500 11.646 1.00 10.61 94 ASP A CA 1
ATOM 484 C C . ASP A 1 67 ? 25.455 61.857 12.105 1.00 16.33 94 ASP A C 1
ATOM 485 O O . ASP A 1 67 ? 26.090 62.880 11.889 1.00 17.31 94 ASP A O 1
ATOM 490 N N . PHE A 1 68 ? 24.272 61.872 12.723 1.00 10.35 95 PHE A N 1
ATOM 491 C CA . PHE A 1 68 ? 23.609 63.098 13.117 1.00 7.78 95 PHE A CA 1
ATOM 492 C C . PHE A 1 68 ? 23.775 63.403 14.612 1.00 12.64 95 PHE A C 1
ATOM 493 O O . PHE A 1 68 ? 23.047 64.253 15.141 1.00 10.82 95 PHE A O 1
ATOM 501 N N . GLY A 1 69 ? 24.736 62.751 15.287 1.00 12.05 96 GLY A N 1
ATOM 502 C CA . GLY A 1 69 ? 24.922 62.952 16.720 1.00 11.81 96 GLY A CA 1
ATOM 503 C C . GLY A 1 69 ? 25.151 64.392 17.217 1.00 4.57 96 GLY A C 1
ATOM 504 O O . GLY A 1 69 ? 24.700 64.731 18.290 1.00 9.92 96 GLY A O 1
ATOM 505 N N . LEU A 1 70 ? 25.855 65.177 16.423 1.00 10.32 97 LEU A N 1
ATOM 506 C CA . LEU A 1 70 ? 26.150 66.544 16.769 1.00 5.81 97 LEU A CA 1
ATOM 507 C C . LEU A 1 70 ? 24.898 67.453 16.775 1.00 8.14 97 LEU A C 1
ATOM 508 O O . LEU A 1 70 ? 24.919 68.524 17.381 1.00 9.79 97 LEU A O 1
ATOM 513 N N . ASP A 1 71 ? 23.810 66.972 16.186 1.00 9.41 98 ASP A N 1
ATOM 514 C CA . ASP A 1 71 ? 22.637 67.806 16.076 1.00 10.71 98 ASP A CA 1
ATOM 515 C C . ASP A 1 71 ? 21.777 67.834 17.321 1.00 14.43 98 ASP A C 1
ATOM 516 O O . ASP A 1 71 ? 20.896 68.681 17.414 1.00 11.97 98 ASP A O 1
ATOM 521 N N . LYS A 1 72 ? 22.043 66.945 18.289 1.00 13.31 99 LYS A N 1
ATOM 522 C CA . LYS A 1 72 ? 21.357 67.019 19.559 1.00 12.13 99 LYS A CA 1
ATOM 523 C C . LYS A 1 72 ? 21.589 68.380 20.154 1.00 18.74 99 LYS A C 1
ATOM 524 O O . LYS A 1 72 ? 22.652 68.954 19.995 1.00 10.12 99 LYS A O 1
ATOM 530 N N . GLN A 1 73 ? 20.595 68.925 20.832 1.00 10.61 100 GLN A N 1
ATOM 531 C CA . GLN A 1 73 ? 20.781 70.238 21.456 1.00 7.53 100 GLN A CA 1
ATOM 532 C C . GLN A 1 73 ? 19.937 70.419 22.687 1.00 17.95 100 GLN A C 1
ATOM 533 O O . GLN A 1 73 ? 18.709 70.500 22.618 1.00 13.09 100 GLN A O 1
ATOM 539 N N . THR A 1 74 ? 20.610 70.424 23.824 1.00 13.37 101 THR A N 1
ATOM 540 C CA . THR A 1 74 ? 20.003 70.778 25.104 1.00 10.81 101 THR A CA 1
ATOM 541 C C . THR A 1 74 ? 20.929 71.697 25.848 1.00 11.04 101 THR A C 1
ATOM 542 O O . THR A 1 74 ? 22.130 71.813 25.533 1.00 13.73 101 THR A O 1
ATOM 546 N N . ALA A 1 75 ? 20.388 72.342 26.878 1.00 11.38 102 ALA A N 1
ATOM 547 C CA . ALA A 1 75 ? 21.203 73.203 27.721 1.00 11.83 102 ALA A CA 1
ATOM 548 C C . ALA A 1 75 ? 22.398 72.499 28.381 1.00 12.71 102 ALA A C 1
ATOM 549 O O . ALA A 1 75 ? 23.434 73.139 28.614 1.00 11.84 102 ALA A O 1
ATOM 551 N N . ASP A 1 76 ? 22.260 71.197 28.644 1.00 11.10 103 ASP A N 1
ATOM 552 C CA . ASP A 1 76 ? 23.229 70.457 29.439 1.00 14.53 103 ASP A CA 1
ATOM 553 C C . ASP A 1 76 ? 24.074 69.474 28.655 1.00 15.61 103 ASP A C 1
ATOM 554 O O . ASP A 1 76 ? 25.040 68.958 29.210 1.00 16.72 103 ASP A O 1
ATOM 559 N N . HIS A 1 77 ? 23.748 69.228 27.391 1.00 12.85 104 HIS A N 1
ATOM 560 C CA . HIS A 1 77 ? 24.345 68.073 26.678 1.00 9.51 104 HIS A CA 1
ATOM 561 C C . HIS A 1 77 ? 25.836 68.255 26.477 1.00 13.65 104 HIS A C 1
ATOM 562 O O . HIS A 1 77 ? 26.595 67.324 26.718 1.00 13.03 104 HIS A O 1
ATOM 569 N N . TRP A 1 78 ? 26.254 69.435 26.023 1.00 6.81 105 TRP A N 1
ATOM 570 C CA . TRP A 1 78 ? 27.638 69.594 25.576 1.00 5.41 105 TRP A CA 1
ATOM 571 C C . TRP A 1 78 ? 28.571 70.238 26.587 1.00 5.63 105 TRP A C 1
ATOM 572 O O . TRP A 1 78 ? 28.164 71.056 27.398 1.00 9.36 105 TRP A O 1
ATOM 583 N N . VAL A 1 79 ? 29.873 69.955 26.437 1.00 6.26 106 VAL A N 1
ATOM 584 C CA . VAL A 1 79 ? 30.891 70.548 27.304 1.00 7.77 106 VAL A CA 1
ATOM 585 C C . VAL A 1 79 ? 31.165 71.983 26.893 1.00 11.35 106 VAL A C 1
ATOM 586 O O . VAL A 1 79 ? 31.497 72.258 25.739 1.00 12.37 106 VAL A O 1
ATOM 590 N N . LYS A 1 80 ? 31.013 72.919 27.822 1.00 9.23 107 LYS A N 1
ATOM 591 C CA . LYS A 1 80 ? 31.263 74.332 27.534 1.00 10.02 107 LYS A CA 1
ATOM 592 C C . LYS A 1 80 ? 32.701 74.724 27.940 1.00 10.22 107 LYS A C 1
ATOM 593 O O . LYS A 1 80 ? 33.252 74.248 28.941 1.00 13.30 107 LYS A O 1
ATOM 599 N N . GLN A 1 81 ? 33.292 75.614 27.202 1.00 15.08 108 GLN A N 1
ATOM 600 C CA . GLN A 1 81 ? 34.570 76.148 27.664 1.00 17.90 108 GLN A CA 1
ATOM 601 C C . GLN A 1 81 ? 34.397 77.647 27.839 1.00 13.38 108 GLN A C 1
ATOM 602 O O . GLN A 1 81 ? 33.678 78.305 27.101 1.00 10.07 108 GLN A O 1
ATOM 608 N N . ASN A 1 82 ? 35.099 78.180 28.795 1.00 12.87 109 ASN A N 1
ATOM 609 C CA . ASN A 1 82 ? 35.048 79.614 29.044 1.00 9.57 109 ASN A CA 1
ATOM 610 C C . ASN A 1 82 ? 35.719 80.419 27.964 1.00 10.30 109 ASN A C 1
ATOM 611 O O . ASN A 1 82 ? 36.810 80.102 27.475 1.00 14.34 109 ASN A O 1
ATOM 616 N N . ILE A 1 83 ? 35.070 81.493 27.579 1.00 12.85 110 ILE A N 1
ATOM 617 C CA . ILE A 1 83 ? 35.678 82.405 26.657 1.00 15.32 110 ILE A CA 1
ATOM 618 C C . ILE A 1 83 ? 35.238 83.799 27.095 1.00 23.36 110 ILE A C 1
ATOM 619 O O . ILE A 1 83 ? 34.130 83.964 27.585 1.00 15.48 110 ILE A O 1
ATOM 624 N N . ARG A 1 84 ? 36.131 84.772 26.933 1.00 14.62 111 ARG A N 1
ATOM 625 C CA . ARG A 1 84 ? 35.876 86.149 27.310 1.00 11.31 111 ARG A CA 1
ATOM 626 C C . ARG A 1 84 ? 35.377 86.878 26.068 1.00 16.29 111 ARG A C 1
ATOM 627 O O . ARG A 1 84 ? 35.832 86.582 24.962 1.00 20.83 111 ARG A O 1
ATOM 629 N N . GLY A 1 85 ? 34.425 87.794 26.229 1.00 12.36 112 GLY A N 1
ATOM 630 C CA . GLY A 1 85 ? 33.952 88.626 25.113 1.00 14.19 112 GLY A CA 1
ATOM 631 C C . GLY A 1 85 ? 35.107 89.423 24.551 1.00 17.34 112 GLY A C 1
ATOM 632 O O . GLY A 1 85 ? 36.095 89.589 25.198 1.00 15.90 112 GLY A O 1
ATOM 633 N N . GLY A 1 86 ? 34.982 89.916 23.324 1.00 15.64 113 GLY A N 1
ATOM 634 C CA . GLY A 1 86 ? 36.051 90.685 22.726 1.00 9.54 113 GLY A CA 1
ATOM 635 C C . GLY A 1 86 ? 36.820 89.901 21.714 1.00 12.71 113 GLY A C 1
ATOM 636 O O . GLY A 1 86 ? 36.369 88.851 21.255 1.00 12.25 113 GLY A O 1
ATOM 637 N N . PHE A 1 87 ? 38.017 90.369 21.386 1.00 10.80 114 PHE A N 1
ATOM 638 C CA . PHE A 1 87 ? 38.840 89.687 20.416 1.00 12.04 114 PHE A CA 1
ATOM 639 C C . PHE A 1 87 ? 39.316 88.329 20.918 1.00 17.05 114 PHE A C 1
ATOM 640 O O . PHE A 1 87 ? 39.730 88.168 22.068 1.00 16.04 114 PHE A O 1
ATOM 648 N N . ASN A 1 88 ? 39.189 87.334 20.053 1.00 11.68 115 ASN A N 1
ATOM 649 C CA . ASN A 1 88 ? 39.597 85.972 20.381 1.00 11.22 115 ASN A CA 1
ATOM 650 C C . ASN A 1 88 ? 40.203 85.423 19.167 1.00 16.48 115 ASN A C 1
ATOM 651 O O . ASN A 1 88 ? 39.891 85.925 18.069 1.00 12.03 115 ASN A O 1
ATOM 656 N N . THR A 1 89 ? 41.053 84.397 19.313 1.00 11.88 116 THR A N 1
ATOM 657 C CA . THR A 1 89 ? 41.579 83.732 18.128 1.00 10.40 116 THR A CA 1
ATOM 658 C C . THR A 1 89 ? 40.956 82.355 17.923 1.00 9.53 116 THR A C 1
ATOM 659 O O . THR A 1 89 ? 40.633 81.664 18.878 1.00 9.63 116 THR A O 1
ATOM 663 N N . PHE A 1 90 ? 40.832 81.977 16.655 1.00 9.27 117 PHE A N 1
ATOM 664 C CA . PHE A 1 90 ? 40.220 80.700 16.248 1.00 10.46 117 PHE A CA 1
ATOM 665 C C . PHE A 1 90 ? 41.227 80.048 15.323 1.00 9.30 117 PHE A C 1
ATOM 666 O O . PHE A 1 90 ? 41.496 80.556 14.238 1.00 12.61 117 PHE A O 1
ATOM 674 N N . THR A 1 91 ? 41.817 78.945 15.791 1.00 10.77 118 THR A N 1
ATOM 675 C CA . THR A 1 91 ? 42.833 78.214 15.042 1.00 9.61 118 THR A CA 1
ATOM 676 C C . THR A 1 91 ? 42.332 76.874 14.549 1.00 11.97 118 THR A C 1
ATOM 677 O O . THR A 1 91 ? 41.863 76.048 15.344 1.00 10.16 118 THR A O 1
ATOM 681 N N . TRP A 1 92 ? 42.431 76.681 13.239 1.00 12.53 119 TRP A N 1
ATOM 682 C CA . TRP A 1 92 ? 42.057 75.424 12.579 1.00 11.22 119 TRP A CA 1
ATOM 683 C C . TRP A 1 92 ? 43.245 74.489 12.504 1.00 13.20 119 TRP A C 1
ATOM 684 O O . TRP A 1 92 ? 44.391 74.939 12.323 1.00 11.86 119 TRP A O 1
ATOM 695 N N . HIS A 1 93 ? 42.986 73.195 12.678 1.00 10.93 120 HIS A N 1
ATOM 696 C CA . HIS A 1 93 ? 43.925 72.127 12.348 1.00 10.26 120 HIS A CA 1
ATOM 697 C C . HIS A 1 93 ? 43.378 71.432 11.090 1.00 16.12 120 HIS A C 1
ATOM 698 O O . HIS A 1 93 ? 42.184 71.078 11.038 1.00 13.27 120 HIS A O 1
ATOM 705 N N . TYR A 1 94 ? 44.220 71.324 10.076 1.00 10.90 121 TYR A N 1
ATOM 706 C CA . TYR A 1 94 ? 43.861 70.741 8.783 1.00 4.74 121 TYR A CA 1
ATOM 707 C C . TYR A 1 94 ? 44.520 69.376 8.591 1.00 18.52 121 TYR A C 1
ATOM 708 O O . TYR A 1 94 ? 45.737 69.230 8.779 1.00 14.57 121 TYR A O 1
ATOM 717 N N . THR A 1 95 ? 43.716 68.363 8.281 1.00 15.44 122 THR A N 1
ATOM 718 C CA . THR A 1 95 ? 44.274 67.118 7.724 1.00 23.28 122 THR A CA 1
ATOM 719 C C . THR A 1 95 ? 44.422 67.216 6.188 1.00 21.61 122 THR A C 1
ATOM 720 O O . THR A 1 95 ? 45.241 66.531 5.589 1.00 19.53 122 THR A O 1
ATOM 724 N N . ALA A 1 96 ? 43.660 68.102 5.560 1.00 13.73 123 ALA A N 1
ATOM 725 C CA . ALA A 1 96 ? 43.804 68.349 4.136 1.00 17.96 123 ALA A CA 1
ATOM 726 C C . ALA A 1 96 ? 43.430 69.797 3.866 1.00 13.57 123 ALA A C 1
ATOM 727 O O . ALA A 1 96 ? 42.226 70.122 3.763 1.00 14.80 123 ALA A O 1
ATOM 729 N N . PRO A 1 97 ? 44.444 70.689 3.811 1.00 14.57 124 PRO A N 1
ATOM 730 C CA . PRO A 1 97 ? 44.203 72.169 3.737 1.00 13.75 124 PRO A CA 1
ATOM 731 C C . PRO A 1 97 ? 43.866 72.685 2.337 1.00 18.78 124 PRO A C 1
ATOM 732 O O . PRO A 1 97 ? 44.705 73.305 1.678 1.00 22.44 124 PRO A O 1
ATOM 736 N N . HIS A 1 98 ? 42.625 72.497 1.920 1.00 13.28 125 HIS A N 1
ATOM 737 C CA . HIS A 1 98 ? 42.199 72.795 0.573 1.00 14.04 125 HIS A CA 1
ATOM 738 C C . HIS A 1 98 ? 42.256 74.282 0.270 1.00 19.55 125 HIS A C 1
ATOM 739 O O . HIS A 1 98 ? 42.242 75.120 1.180 1.00 17.46 125 HIS A O 1
ATOM 746 N N . ALA A 1 99 ? 42.283 74.588 -1.029 1.00 15.01 126 ALA A N 1
ATOM 747 C CA . ALA A 1 99 ? 42.145 75.939 -1.525 1.00 10.60 126 ALA A CA 1
ATOM 748 C C . ALA A 1 99 ? 40.901 76.558 -0.926 1.00 12.00 126 ALA A C 1
ATOM 749 O O . ALA A 1 99 ? 39.852 75.921 -0.920 1.00 13.22 126 ALA A O 1
ATOM 751 N N . THR A 1 100 ? 41.019 77.794 -0.453 1.00 15.89 127 THR A N 1
ATOM 752 C CA . THR A 1 100 ? 39.984 78.404 0.399 1.00 15.23 127 THR A CA 1
ATOM 753 C C . THR A 1 100 ? 39.505 79.728 -0.137 1.00 12.40 127 THR A C 1
ATOM 754 O O . THR A 1 100 ? 40.308 80.583 -0.512 1.00 14.73 127 THR A O 1
ATOM 758 N N . SER A 1 101 ? 38.176 79.929 -0.142 1.00 8.78 128 SER A N 1
ATOM 759 C CA . SER A 1 101 ? 37.587 81.193 -0.542 1.00 12.92 128 SER A CA 1
ATOM 760 C C . SER A 1 101 ? 37.331 82.117 0.647 1.00 18.27 128 SER A C 1
ATOM 761 O O . SER A 1 101 ? 37.562 83.312 0.561 1.00 13.62 128 SER A O 1
ATOM 764 N N . LYS A 1 102 ? 36.843 81.568 1.755 1.00 13.84 129 LYS A N 1
ATOM 765 C CA . LYS A 1 102 ? 36.628 82.393 2.958 1.00 11.92 129 LYS A CA 1
ATOM 766 C C . LYS A 1 102 ? 36.342 81.531 4.163 1.00 11.81 129 LYS A C 1
ATOM 767 O O . LYS A 1 102 ? 35.992 80.356 4.048 1.00 13.52 129 LYS A O 1
ATOM 773 N N . TRP A 1 103 ? 36.504 82.134 5.332 1.00 10.27 130 TRP A N 1
ATOM 774 C CA . TRP A 1 103 ? 35.922 81.634 6.541 1.00 9.33 130 TRP A CA 1
ATOM 775 C C . TRP A 1 103 ? 34.972 82.682 7.105 1.00 11.99 130 TRP A C 1
ATOM 776 O O . TRP A 1 103 ? 35.088 83.889 6.850 1.00 10.06 130 TRP A O 1
ATOM 787 N N . HIS A 1 104 ? 33.960 82.195 7.788 1.00 9.68 131 HIS A N 1
ATOM 788 C CA . HIS A 1 104 ? 32.911 83.064 8.359 1.00 8.45 131 HIS A CA 1
ATOM 789 C C . HIS A 1 104 ? 32.409 82.517 9.679 1.00 7.11 131 HIS A C 1
ATOM 790 O O . HIS A 1 104 ? 32.259 81.297 9.862 1.00 8.48 131 HIS A O 1
ATOM 797 N N . TYR A 1 105 ? 32.210 83.426 10.633 1.00 6.57 132 TYR A N 1
ATOM 798 C CA . TYR A 1 105 ? 31.930 83.102 12.028 1.00 6.85 132 TYR A CA 1
ATOM 799 C C . TYR A 1 105 ? 30.645 83.787 12.484 1.00 7.45 132 TYR A C 1
ATOM 800 O O . TYR A 1 105 ? 30.410 84.956 12.163 1.00 8.50 132 TYR A O 1
ATOM 809 N N . TYR A 1 106 ? 29.846 83.036 13.238 1.00 5.70 133 TYR A N 1
ATOM 810 C CA . TYR A 1 106 ? 28.560 83.436 13.719 1.00 10.80 133 TYR A CA 1
ATOM 811 C C . TYR A 1 106 ? 28.508 83.125 15.224 1.00 13.39 133 TYR A C 1
ATOM 812 O O . TYR A 1 106 ? 29.176 82.209 15.696 1.00 11.28 133 TYR A O 1
ATOM 821 N N . ILE A 1 107 ? 27.652 83.817 15.941 1.00 9.09 134 ILE A N 1
ATOM 822 C CA . ILE A 1 107 ? 27.375 83.502 17.349 1.00 6.81 134 ILE A CA 1
ATOM 823 C C . ILE A 1 107 ? 25.860 83.482 17.510 1.00 6.73 134 ILE A C 1
ATOM 824 O O . ILE A 1 107 ? 25.148 84.148 16.780 1.00 6.03 134 ILE A O 1
ATOM 829 N N . THR A 1 108 ? 25.422 82.704 18.474 1.00 8.57 135 THR A N 1
ATOM 830 C CA . THR A 1 108 ? 24.017 82.677 18.859 1.00 10.48 135 THR A CA 1
ATOM 831 C C . THR A 1 108 ? 23.594 84.038 19.387 1.00 14.27 135 THR A C 1
ATOM 832 O O . THR A 1 108 ? 24.348 84.735 20.039 1.00 9.30 135 THR A O 1
ATOM 836 N N . LYS A 1 109 ? 22.329 84.357 19.160 1.00 11.09 136 LYS A N 1
ATOM 837 C CA . LYS A 1 109 ? 21.748 85.626 19.604 1.00 12.18 136 LYS A CA 1
ATOM 838 C C . LYS A 1 109 ? 21.495 85.596 21.085 1.00 12.88 136 LYS A C 1
ATOM 839 O O . LYS A 1 109 ? 21.340 84.527 21.687 1.00 11.54 136 LYS A O 1
ATOM 845 N N . LYS A 1 110 ? 21.415 86.801 21.671 1.00 15.25 137 LYS A N 1
ATOM 846 C CA A LYS A 1 110 ? 21.210 86.973 23.112 0.50 21.19 137 LYS A CA 1
ATOM 847 C CA B LYS A 1 110 ? 21.209 86.975 23.112 0.50 21.47 137 LYS A CA 1
ATOM 848 C C . LYS A 1 110 ? 20.052 86.132 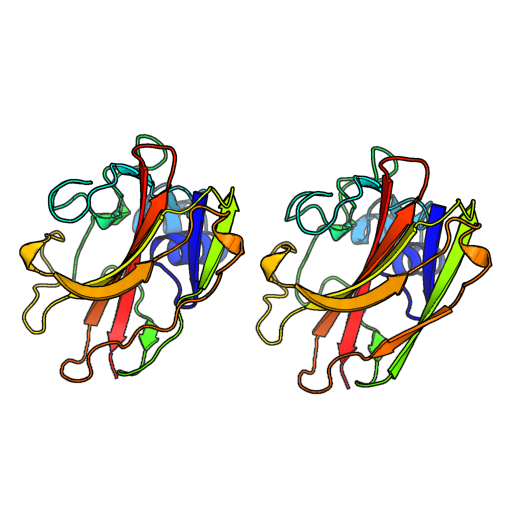23.639 1.00 22.02 137 LYS A C 1
ATOM 849 O O . LYS A 1 110 ? 20.131 85.562 24.725 1.00 22.46 137 LYS A O 1
ATOM 860 N N . ASN A 1 111 ? 18.980 86.032 22.871 1.00 18.37 138 ASN A N 1
ATOM 861 C CA . ASN A 1 111 ? 17.802 85.327 23.367 1.00 28.71 138 ASN A CA 1
ATOM 862 C C . ASN A 1 111 ? 17.646 83.922 22.779 1.00 25.54 138 ASN A C 1
ATOM 863 O O . ASN A 1 111 ? 16.540 83.405 22.710 1.00 21.26 138 ASN A O 1
ATOM 868 N N . TRP A 1 112 ? 18.725 83.286 22.323 1.00 18.91 139 TRP A N 1
ATOM 869 C CA . TRP A 1 112 ? 18.544 81.975 21.676 1.00 15.71 139 TRP A CA 1
ATOM 870 C C . TRP A 1 112 ? 18.040 80.920 22.655 1.00 10.85 139 TRP A C 1
ATOM 871 O O . TRP A 1 112 ? 18.192 81.063 23.853 1.00 14.81 139 TRP A O 1
ATOM 882 N N . ASN A 1 113 ? 17.502 79.836 22.111 1.00 12.53 140 ASN A N 1
ATOM 883 C CA . ASN A 1 113 ? 16.972 78.738 22.918 1.00 17.76 140 ASN A CA 1
ATOM 884 C C . ASN A 1 113 ? 17.882 77.510 22.885 1.00 10.60 140 ASN A C 1
ATOM 885 O O . ASN A 1 113 ? 17.918 76.776 21.901 1.00 13.63 140 ASN A O 1
ATOM 890 N N . PRO A 1 114 ? 18.645 77.289 23.974 1.00 14.04 141 PRO A N 1
ATOM 891 C CA . PRO A 1 114 ? 19.583 76.171 23.980 1.00 13.96 141 PRO A CA 1
ATOM 892 C C . PRO A 1 114 ? 18.976 74.786 23.989 1.00 14.71 141 PRO A C 1
ATOM 893 O O . PRO A 1 114 ? 19.731 73.815 23.911 1.00 8.95 141 PRO A O 1
ATOM 897 N N . ASN A 1 115 ? 17.643 74.678 24.115 1.00 12.16 142 ASN A N 1
ATOM 898 C CA . ASN A 1 115 ? 16.958 73.394 24.100 1.00 11.57 142 ASN A CA 1
ATOM 899 C C . ASN A 1 115 ? 16.198 73.053 22.826 1.00 17.41 142 ASN A C 1
ATOM 900 O O . ASN A 1 115 ? 15.358 72.158 22.847 1.00 21.30 142 ASN A O 1
ATOM 905 N N . LYS A 1 116 ? 16.500 73.756 21.728 1.00 14.80 143 LYS A N 1
ATOM 906 C CA . LYS A 1 116 ? 15.886 73.512 20.452 1.00 16.58 143 LYS A CA 1
ATOM 907 C C . LYS A 1 116 ? 16.965 73.252 19.427 1.00 15.23 143 LYS A C 1
ATOM 908 O O . LYS A 1 116 ? 18.105 73.687 19.597 1.00 16.28 143 LYS A O 1
ATOM 914 N N . PRO A 1 117 ? 16.611 72.564 18.334 1.00 14.53 144 PRO A N 1
ATOM 915 C CA . PRO A 1 117 ? 17.612 72.367 17.288 1.00 17.03 144 PRO A CA 1
ATOM 916 C C . PRO A 1 117 ? 18.123 73.687 16.715 1.00 13.99 144 PRO A C 1
ATOM 917 O O . PRO A 1 117 ? 17.387 74.650 16.630 1.00 15.15 144 PRO A O 1
ATOM 921 N N . LEU A 1 118 ? 19.406 73.732 16.338 1.00 11.91 145 LEU A N 1
ATOM 922 C CA . LEU A 1 118 ? 20.004 74.951 15.850 1.00 11.10 145 LEU A CA 1
ATOM 923 C C . LEU A 1 118 ? 19.355 75.343 14.520 1.00 12.85 145 LEU A C 1
ATOM 924 O O . LEU A 1 118 ? 19.203 74.514 13.614 1.00 13.89 145 LEU A O 1
ATOM 929 N N . SER A 1 119 ? 19.026 76.621 14.400 1.00 16.17 146 SER A N 1
ATOM 930 C CA . SER A 1 119 ? 18.539 77.182 13.152 1.00 13.52 146 SER A CA 1
ATOM 931 C C . SER A 1 119 ? 19.337 78.443 12.811 1.00 9.51 146 SER A C 1
ATOM 932 O O . SER A 1 119 ? 19.864 79.129 13.701 1.00 13.58 146 SER A O 1
ATOM 935 N N . ARG A 1 120 ? 19.367 78.785 11.529 1.00 12.10 147 ARG A N 1
ATOM 936 C CA . ARG A 1 120 ? 20.013 80.033 11.045 1.00 16.53 147 ARG A CA 1
ATOM 937 C C . ARG A 1 120 ? 19.624 81.279 11.738 1.00 15.90 147 ARG A C 1
ATOM 938 O O . ARG A 1 120 ? 20.442 82.171 11.934 1.00 15.62 147 ARG A O 1
ATOM 946 N N . ASP A 1 121 ? 18.331 81.398 12.019 1.00 11.37 148 ASP A N 1
ATOM 947 C CA . ASP A 1 121 ? 17.811 82.599 12.567 1.00 13.90 148 ASP A CA 1
ATOM 948 C C . ASP A 1 121 ? 18.139 82.801 14.034 1.00 14.71 148 ASP A C 1
ATOM 949 O O . ASP A 1 121 ? 17.878 83.877 14.579 1.00 16.08 148 ASP A O 1
ATOM 954 N N . GLU A 1 122 ? 18.809 81.812 14.651 1.00 14.96 149 GLU A N 1
ATOM 955 C CA . GLU A 1 122 ? 19.372 81.996 15.998 1.00 14.21 149 GLU A CA 1
ATOM 956 C C . GLU A 1 122 ? 20.819 82.518 15.982 1.00 9.43 149 GLU A C 1
ATOM 957 O O . GLU A 1 122 ? 21.364 82.743 17.044 1.00 13.15 149 GLU A O 1
ATOM 963 N N . PHE A 1 123 ? 21.422 82.685 14.794 1.00 12.82 150 PHE A N 1
ATOM 964 C CA . PHE A 1 123 ? 22.861 83.078 14.691 1.00 5.73 150 PHE A CA 1
ATOM 965 C C . PHE A 1 123 ? 22.994 84.433 14.065 1.00 14.22 150 PHE A C 1
ATOM 966 O O . PHE A 1 123 ? 22.229 84.804 13.162 1.00 19.93 150 PHE A O 1
ATOM 974 N N . GLU A 1 124 ? 24.023 85.157 14.460 1.00 12.12 151 GLU A N 1
ATOM 975 C CA . GLU A 1 124 ? 24.356 86.366 13.743 1.00 11.47 151 GLU A CA 1
ATOM 976 C C . GLU A 1 124 ? 25.805 86.358 13.379 1.00 9.87 151 GLU A C 1
ATOM 977 O O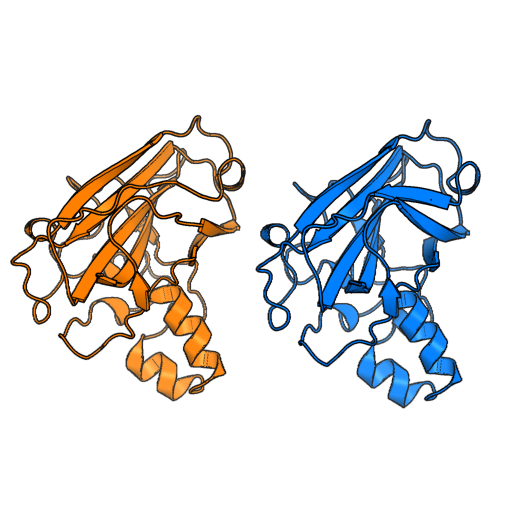 . GLU A 1 124 ? 26.580 85.848 14.126 1.00 7.80 151 GLU A O 1
ATOM 983 N N . LEU A 1 125 ? 26.099 86.903 12.213 1.00 6.56 152 LEU A N 1
ATOM 984 C CA . LEU A 1 125 ? 27.437 86.988 11.692 1.00 8.06 152 LEU A CA 1
ATOM 985 C C . LEU A 1 125 ? 28.254 87.898 12.562 1.00 9.70 152 LEU A C 1
ATOM 986 O O . LEU A 1 125 ? 27.788 88.973 12.960 1.00 7.52 152 LEU A O 1
ATOM 991 N N . ILE A 1 126 ? 29.466 87.469 12.918 1.00 7.71 153 ILE A N 1
ATOM 992 C CA . ILE A 1 126 ? 30.368 88.302 13.718 1.00 11.46 153 ILE A CA 1
ATOM 993 C C . ILE A 1 126 ? 31.684 88.587 13.044 1.00 15.91 153 ILE A C 1
ATOM 994 O O . ILE A 1 126 ? 32.355 89.539 13.441 1.00 12.08 153 ILE A O 1
ATOM 999 N N . GLY A 1 127 ? 32.064 87.810 12.018 1.00 9.78 154 GLY A N 1
ATOM 1000 C CA . GLY A 1 127 ? 33.226 88.178 11.242 1.00 11.59 154 GLY A CA 1
ATOM 1001 C C . GLY A 1 127 ? 33.431 87.319 9.986 1.00 12.97 154 GLY A C 1
ATOM 1002 O O . GLY A 1 127 ? 33.029 86.188 9.944 1.00 6.81 154 GLY A O 1
ATOM 1003 N N . THR A 1 128 ? 34.051 87.884 8.981 1.00 9.66 155 THR A N 1
ATOM 1004 C CA . THR A 1 128 ? 34.280 87.153 7.743 1.00 11.34 155 THR A CA 1
ATOM 1005 C C . THR A 1 128 ? 35.786 87.330 7.458 1.00 15.38 155 THR A C 1
ATOM 1006 O O . THR A 1 128 ? 36.358 88.435 7.614 1.00 15.68 155 THR A O 1
ATOM 1010 N N . VAL A 1 129 ? 36.444 86.243 7.105 1.00 12.95 156 VAL A N 1
ATOM 1011 C CA . VAL A 1 129 ? 37.868 86.296 6.711 1.00 7.46 156 VAL A CA 1
ATOM 1012 C C . VAL A 1 129 ? 37.956 85.893 5.231 1.00 11.45 156 VAL A C 1
ATOM 1013 O O . VAL A 1 129 ? 37.815 84.722 4.927 1.00 10.48 156 VAL A O 1
ATOM 1017 N N . ASN A 1 130 ? 38.164 86.890 4.350 1.00 20.36 157 ASN A N 1
ATOM 1018 C CA . ASN A 1 130 ? 38.415 86.672 2.921 1.00 5.37 157 ASN A CA 1
ATOM 1019 C C . ASN A 1 130 ? 39.714 86.060 2.623 1.00 16.21 157 ASN A C 1
ATOM 1020 O O . ASN A 1 130 ? 40.673 86.307 3.309 1.00 20.89 157 ASN A O 1
ATOM 1025 N N . HIS A 1 131 ? 39.715 85.100 1.695 1.00 13.79 158 HIS A N 1
ATOM 1026 C CA . HIS A 1 131 ? 40.949 84.446 1.309 1.00 18.32 158 HIS A CA 1
ATOM 1027 C C . HIS A 1 131 ? 41.087 84.502 -0.213 1.00 23.31 158 HIS A C 1
ATOM 1028 O O . HIS A 1 131 ? 40.100 84.587 -0.946 1.00 21.78 158 HIS A O 1
ATOM 1035 N N . ASP A 1 132 ? 42.323 84.428 -0.672 1.00 20.60 159 ASP A N 1
ATOM 1036 C CA . ASP A 1 132 ? 42.633 84.621 -2.084 1.00 26.59 159 ASP A CA 1
ATOM 1037 C C . ASP A 1 132 ? 42.613 83.331 -2.907 1.00 53.20 159 ASP A C 1
ATOM 1038 O O . ASP A 1 132 ? 43.050 83.354 -4.042 1.00 24.21 159 ASP A O 1
ATOM 1043 N N . GLY A 1 133 ? 42.139 82.215 -2.347 1.00 21.04 160 GLY A N 1
ATOM 1044 C CA . GLY A 1 133 ? 42.040 80.952 -3.098 1.00 19.99 160 GLY A CA 1
ATOM 1045 C C . GLY A 1 133 ? 43.251 80.080 -2.908 1.00 17.77 160 GLY A C 1
ATOM 1046 O O . GLY A 1 133 ? 43.310 78.969 -3.426 1.00 23.28 160 GLY A O 1
ATOM 1047 N N . SER A 1 134 ? 44.241 80.569 -2.176 1.00 19.69 161 SER A N 1
ATOM 1048 C CA . SER A 1 134 ? 45.368 79.734 -1.801 1.00 18.37 161 SER A CA 1
ATOM 1049 C C . SER A 1 134 ? 44.926 78.722 -0.715 1.00 20.03 161 SER A C 1
ATOM 1050 O O . SER A 1 134 ? 43.785 78.762 -0.215 1.00 14.21 161 SER A O 1
ATOM 1053 N N . LYS A 1 135 ? 45.821 77.818 -0.370 1.00 19.71 162 LYS A N 1
ATOM 1054 C CA . LYS A 1 135 ? 45.533 76.777 0.616 1.00 21.22 162 LYS A CA 1
ATOM 1055 C C . LYS A 1 135 ? 45.165 77.354 1.994 1.00 24.77 162 LYS A C 1
ATOM 1056 O O . LYS A 1 135 ? 45.617 78.437 2.374 1.00 14.09 162 LYS A O 1
ATOM 1062 N N . ALA A 1 136 ? 44.354 76.598 2.730 1.00 14.91 163 ALA A N 1
ATOM 1063 C CA . ALA A 1 136 ? 43.800 77.063 4.015 1.00 15.47 163 ALA A CA 1
ATOM 1064 C C . ALA A 1 136 ? 44.865 77.374 5.036 1.00 18.19 163 ALA A C 1
ATOM 1065 O O . ALA A 1 136 ? 44.670 78.241 5.912 1.00 14.67 163 ALA A O 1
ATOM 1067 N N . ASP A 1 137 ? 45.970 76.649 4.956 1.00 20.63 164 ASP A N 1
ATOM 1068 C CA . ASP A 1 137 ? 47.018 76.806 5.956 1.00 25.74 164 ASP A CA 1
ATOM 1069 C C . ASP A 1 137 ? 47.953 77.974 5.676 1.00 24.32 164 ASP A C 1
ATOM 1070 O O . ASP A 1 137 ? 48.883 78.195 6.446 1.00 22.61 164 ASP A O 1
ATOM 1075 N N . THR A 1 138 ? 47.681 78.777 4.651 1.00 20.93 165 THR A N 1
ATOM 1076 C CA . THR A 1 138 ? 48.318 80.092 4.592 1.00 24.99 165 THR A CA 1
ATOM 1077 C C . THR A 1 138 ? 47.675 81.121 5.560 1.00 25.52 165 THR A C 1
ATOM 1078 O O . THR A 1 138 ? 48.175 82.225 5.688 1.00 21.41 165 THR A O 1
ATOM 1082 N N . ASN A 1 139 ? 46.559 80.769 6.211 1.00 18.82 166 ASN A N 1
ATOM 1083 C CA . ASN A 1 139 ? 45.978 81.596 7.273 1.00 18.20 166 ASN A CA 1
ATOM 1084 C C . ASN A 1 139 ? 45.311 80.690 8.316 1.00 13.58 166 ASN A C 1
ATOM 1085 O O . ASN A 1 139 ? 44.101 80.555 8.319 1.00 14.93 166 ASN A O 1
ATOM 1090 N N . LEU A 1 140 ? 46.115 80.106 9.205 1.00 13.02 167 LEU A N 1
ATOM 1091 C CA . LEU A 1 140 ? 45.646 79.119 10.203 1.00 13.39 167 LEU A CA 1
ATOM 1092 C C . LEU A 1 140 ? 44.715 79.652 11.283 1.00 16.81 167 LEU A C 1
ATOM 1093 O O . LEU A 1 140 ? 43.786 78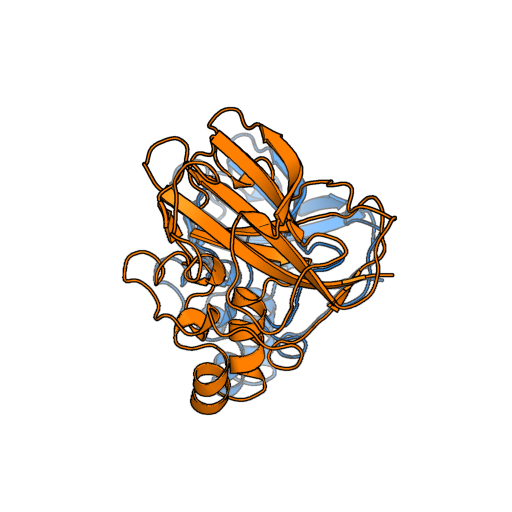.942 11.727 1.00 12.49 167 LEU A O 1
ATOM 1098 N N . THR A 1 141 ? 44.961 80.885 11.698 1.00 14.19 168 THR A N 1
ATOM 1099 C CA . THR A 1 141 ? 44.349 81.471 12.906 1.00 15.91 168 THR A CA 1
ATOM 1100 C C . THR A 1 141 ? 43.705 82.806 12.573 1.00 11.10 168 THR A C 1
ATOM 1101 O O . THR A 1 141 ? 44.328 83.642 11.930 1.00 14.19 168 THR A O 1
ATOM 1105 N N . HIS A 1 142 ? 42.437 82.990 12.978 1.00 7.38 169 HIS A N 1
ATOM 1106 C CA . HIS A 1 142 ? 41.671 84.164 12.679 1.00 5.25 169 HIS A CA 1
ATOM 1107 C C . HIS A 1 142 ? 41.321 84.930 13.945 1.00 8.23 169 HIS A C 1
ATOM 1108 O O . HIS A 1 142 ? 40.963 84.328 14.952 1.00 13.82 169 HIS A O 1
ATOM 1115 N N . LYS A 1 143 ? 41.368 86.253 13.861 1.00 9.29 170 LYS A N 1
ATOM 1116 C CA . LYS A 1 143 ? 41.022 87.139 14.996 1.00 8.59 170 LYS A CA 1
ATOM 1117 C C . LYS A 1 143 ? 39.656 87.666 14.744 1.00 15.26 170 LYS A C 1
ATOM 1118 O O . LYS A 1 143 ? 39.449 88.382 13.795 1.00 10.52 170 LYS A O 1
ATOM 1124 N N . ILE A 1 144 ? 38.732 87.240 15.594 1.00 7.88 171 ILE A N 1
ATOM 1125 C CA . ILE A 1 144 ? 37.329 87.520 15.473 1.00 10.50 171 ILE A CA 1
ATOM 1126 C C . ILE A 1 144 ? 36.858 88.186 16.778 1.00 13.92 171 ILE A C 1
ATOM 1127 O O . ILE A 1 144 ? 37.184 87.736 17.912 1.00 11.37 171 ILE A O 1
ATOM 1132 N N . PHE A 1 145 ? 36.039 89.222 16.611 1.00 9.46 172 PHE A N 1
ATOM 1133 C CA . PHE A 1 145 ? 35.476 89.903 17.753 1.00 6.73 172 PHE A CA 1
ATOM 1134 C C . PHE A 1 145 ? 34.204 89.218 18.227 1.00 18.30 172 PHE A C 1
ATOM 1135 O O . PHE A 1 145 ? 33.249 89.130 17.509 1.00 13.17 172 PHE A O 1
ATOM 1143 N N . VAL A 1 146 ? 34.205 88.664 19.433 1.00 15.98 173 VAL A N 1
ATOM 1144 C CA . VAL A 1 146 ? 33.027 87.983 19.923 1.00 6.68 173 VAL A CA 1
ATOM 1145 C C . VAL A 1 146 ? 32.204 89.076 20.683 1.00 11.49 173 VAL A C 1
ATOM 1146 O O . VAL A 1 146 ? 32.748 89.758 21.556 1.00 13.28 173 VAL A O 1
ATOM 1150 N N . PRO A 1 147 ? 30.893 89.226 20.387 1.00 14.04 174 PRO A N 1
ATOM 1151 C CA . PRO A 1 147 ? 30.125 90.283 21.020 1.00 13.04 174 PRO A CA 1
ATOM 1152 C C . PRO A 1 147 ? 30.264 90.308 22.548 1.00 19.17 174 PRO A C 1
ATOM 1153 O O . PRO A 1 147 ? 30.333 89.265 23.182 1.00 20.47 174 PRO A O 1
ATOM 1157 N N . THR A 1 148 ? 30.255 91.506 23.115 1.00 15.19 175 THR A N 1
ATOM 1158 C CA . THR A 1 148 ? 30.408 91.720 24.561 1.00 18.94 175 THR A CA 1
ATOM 1159 C C . THR A 1 148 ? 29.065 92.049 25.262 1.00 15.88 175 THR A C 1
ATOM 1160 O O . THR A 1 148 ? 29.075 92.442 26.439 1.00 19.97 175 THR A O 1
ATOM 1164 N N . ASP A 1 149 ? 27.944 91.886 24.549 1.00 15.10 176 ASP A N 1
ATOM 1165 C CA . ASP A 1 149 ? 26.589 92.234 25.035 1.00 16.74 176 ASP A CA 1
ATOM 1166 C C . ASP A 1 149 ? 25.799 91.007 25.481 1.00 24.75 176 ASP A C 1
ATOM 1167 O O . ASP A 1 149 ? 24.588 91.086 25.673 1.00 17.05 176 ASP A O 1
ATOM 1172 N N . ARG A 1 150 ? 26.477 89.869 25.619 1.00 17.48 177 ARG A N 1
ATOM 1173 C CA . ARG A 1 150 ? 25.801 88.649 26.041 1.00 10.14 177 ARG A CA 1
ATOM 1174 C C . ARG A 1 150 ? 26.705 87.711 26.824 1.00 14.33 177 ARG A C 1
ATOM 1175 O O . ARG A 1 150 ? 27.917 87.750 26.664 1.00 29.89 177 ARG A O 1
ATOM 1183 N N . SER A 1 151 ? 26.096 86.883 27.675 1.00 18.32 178 SER A N 1
ATOM 1184 C CA . SER A 1 151 ? 26.809 86.001 28.594 1.00 19.23 178 SER A CA 1
ATOM 1185 C C . SER A 1 151 ? 26.106 84.653 28.707 1.00 9.60 178 SER A C 1
ATOM 1186 O O . SER A 1 151 ? 24.985 84.466 28.232 1.00 19.16 178 SER A O 1
ATOM 1189 N N . GLY A 1 152 ? 26.773 83.748 29.391 1.00 13.69 179 GLY A N 1
ATOM 1190 C CA . GLY A 1 152 ? 26.295 82.395 29.591 1.00 17.28 179 GLY A CA 1
ATOM 1191 C C . GLY A 1 152 ? 26.570 81.544 28.377 1.00 10.13 179 GLY A C 1
ATOM 1192 O O . GLY A 1 152 ? 27.526 81.812 27.629 1.00 12.46 179 GLY A O 1
ATOM 1193 N N . TYR A 1 153 ? 25.740 80.523 28.227 1.00 11.73 180 TYR A N 1
ATOM 1194 C CA . TYR A 1 153 ? 25.913 79.517 27.200 1.00 9.45 180 TYR A CA 1
ATOM 1195 C C . TYR A 1 153 ? 25.554 80.086 25.838 1.00 5.97 180 TYR A C 1
ATOM 1196 O O . TYR A 1 153 ? 24.394 80.481 25.611 1.00 11.32 180 TYR A O 1
ATOM 1205 N N . HIS A 1 154 ? 26.553 80.098 24.963 1.00 8.89 181 HIS A N 1
ATOM 1206 C CA . HIS A 1 154 ? 26.442 80.510 23.549 1.00 7.67 181 HIS A CA 1
ATOM 1207 C C . HIS A 1 154 ? 27.129 79.493 22.689 1.00 10.73 181 HIS A C 1
ATOM 1208 O O . HIS A 1 154 ? 27.926 78.736 23.206 1.00 6.85 181 HIS A O 1
ATOM 1215 N N . ILE A 1 155 ? 26.818 79.503 21.382 1.00 8.51 182 ILE A N 1
ATOM 1216 C CA . ILE A 1 155 ? 27.517 78.667 20.383 1.00 5.37 182 ILE A CA 1
ATOM 1217 C C . ILE A 1 155 ? 28.106 79.578 19.331 1.00 5.56 182 ILE A C 1
ATOM 1218 O O . ILE A 1 155 ? 27.443 80.468 18.817 1.00 6.81 182 ILE A O 1
ATOM 1223 N N . ILE A 1 156 ? 29.421 79.473 19.174 1.00 7.13 183 ILE A N 1
ATOM 1224 C CA . ILE A 1 156 ? 30.093 80.021 18.022 1.00 8.08 183 ILE A CA 1
ATOM 1225 C C . ILE A 1 156 ? 30.111 78.978 16.948 1.00 7.63 183 ILE A C 1
ATOM 1226 O O . ILE A 1 156 ? 30.627 77.871 17.129 1.00 10.25 183 ILE A O 1
ATOM 1231 N N . LEU A 1 157 ? 29.584 79.352 15.774 1.00 8.79 184 LEU A N 1
ATOM 1232 C CA . LEU A 1 157 ? 29.781 78.585 14.544 1.00 8.24 184 LEU A CA 1
ATOM 1233 C C . LEU A 1 157 ? 30.897 79.150 13.658 1.00 12.66 184 LEU A C 1
ATOM 1234 O O . LEU A 1 157 ? 30.820 80.315 13.169 1.00 10.91 184 LEU A O 1
ATOM 1239 N N . GLY A 1 158 ? 31.933 78.342 13.411 1.00 9.96 185 GLY A N 1
ATOM 1240 C CA . GLY A 1 158 ? 32.831 78.617 12.327 1.00 6.42 185 GLY A CA 1
ATOM 1241 C C . GLY A 1 158 ? 32.624 77.841 11.060 1.00 4.56 185 GLY A C 1
ATOM 1242 O O . GLY A 1 158 ? 32.449 76.629 11.109 1.00 8.74 185 GLY A O 1
ATOM 1243 N N . VAL A 1 159 ? 32.647 78.550 9.932 1.00 9.78 186 VAL A N 1
ATOM 1244 C CA . VAL A 1 159 ? 32.442 77.943 8.636 1.00 11.84 186 VAL A CA 1
ATOM 1245 C C . VAL A 1 159 ? 33.663 78.178 7.714 1.00 5.59 186 VAL A C 1
ATOM 1246 O O . VAL A 1 159 ? 34.119 79.297 7.553 1.00 8.50 186 VAL A O 1
ATOM 1250 N N . TRP A 1 160 ? 34.151 77.111 7.088 1.00 8.63 187 TRP A N 1
ATOM 1251 C CA . TRP A 1 160 ? 35.268 77.155 6.200 1.00 12.66 187 TRP A CA 1
ATOM 1252 C C . TRP A 1 160 ? 34.751 76.767 4.803 1.00 13.17 187 TRP A C 1
ATOM 1253 O O . TRP A 1 160 ? 34.322 75.627 4.601 1.00 10.75 187 TRP A O 1
ATOM 1264 N N . ASP A 1 161 ? 34.768 77.717 3.875 1.00 9.00 188 ASP A N 1
ATOM 1265 C CA . ASP A 1 161 ? 34.353 77.463 2.481 1.00 11.17 188 ASP A CA 1
ATOM 1266 C C . ASP A 1 161 ? 35.537 77.060 1.616 1.00 13.06 188 ASP A C 1
ATOM 1267 O O . ASP A 1 161 ? 36.529 77.792 1.546 1.00 11.04 188 ASP A O 1
ATOM 1272 N N . VAL A 1 162 ? 35.395 75.941 0.914 1.00 11.66 189 VAL A N 1
ATOM 1273 C CA . VAL A 1 162 ? 36.434 75.451 -0.031 1.00 10.74 189 VAL A CA 1
ATOM 1274 C C . VAL A 1 162 ? 36.222 76.148 -1.378 1.00 11.87 189 VAL A C 1
ATOM 1275 O O . VAL A 1 162 ? 35.088 76.274 -1.888 1.00 16.58 189 VAL A O 1
ATOM 1279 N N . ALA A 1 163 ? 37.311 76.671 -1.915 1.00 13.93 190 ALA A N 1
ATOM 1280 C CA . ALA A 1 163 ? 37.257 77.524 -3.127 1.00 18.09 190 ALA A CA 1
ATOM 1281 C C . ALA A 1 163 ? 36.798 76.755 -4.383 1.00 14.29 190 ALA A C 1
ATOM 1282 O O . ALA A 1 163 ? 36.056 77.280 -5.238 1.00 17.71 190 ALA A O 1
ATOM 1284 N N . ASP A 1 164 ? 37.256 75.521 -4.495 1.00 12.90 191 ASP A N 1
ATOM 1285 C CA . ASP A 1 164 ? 37.175 74.791 -5.796 1.00 9.45 191 ASP A CA 1
ATOM 1286 C C . ASP A 1 164 ? 36.218 73.612 -5.770 1.00 13.75 191 ASP A C 1
ATOM 1287 O O . ASP A 1 164 ? 36.251 72.761 -6.648 1.00 15.55 191 ASP A O 1
ATOM 1292 N N . THR A 1 165 ? 35.353 73.563 -4.769 1.00 11.63 192 THR A N 1
ATOM 1293 C CA . THR A 1 165 ? 34.276 72.579 -4.706 1.00 12.71 192 THR A CA 1
ATOM 1294 C C . THR A 1 165 ? 33.016 73.265 -4.194 1.00 12.83 192 THR A C 1
ATOM 1295 O O . THR A 1 165 ? 33.032 74.464 -3.891 1.00 16.10 192 THR A O 1
ATOM 1299 N N . SER A 1 166 ? 31.931 72.507 -4.090 1.00 11.37 193 SER A N 1
ATOM 1300 C CA . SER A 1 166 ? 30.688 73.037 -3.547 1.00 17.76 193 SER A CA 1
ATOM 1301 C C . SER A 1 166 ? 30.566 72.731 -2.038 1.00 12.71 193 SER A C 1
ATOM 1302 O O . SER A 1 166 ? 29.500 72.781 -1.512 1.00 15.02 193 SER A O 1
ATOM 1305 N N . ASN A 1 167 ? 31.677 72.489 -1.356 1.00 12.68 194 ASN A N 1
ATOM 1306 C CA . ASN A 1 167 ? 31.654 72.075 0.038 1.00 8.41 194 ASN A CA 1
ATOM 1307 C C . ASN A 1 167 ? 32.153 73.137 1.001 1.00 9.10 194 ASN A C 1
ATOM 1308 O O . ASN A 1 167 ? 32.908 74.030 0.635 1.00 13.00 194 ASN A O 1
ATOM 1313 N N . ALA A 1 168 ? 31.778 72.956 2.264 1.00 10.29 195 ALA A N 1
ATOM 1314 C CA . ALA A 1 168 ? 32.263 73.789 3.381 1.00 7.96 195 ALA A CA 1
ATOM 1315 C C . ALA A 1 168 ? 32.276 72.926 4.617 1.00 9.96 195 ALA A C 1
ATOM 1316 O O . ALA A 1 168 ? 31.587 71.895 4.672 1.00 10.96 195 ALA A O 1
ATOM 1318 N N . PHE A 1 169 ? 33.050 73.337 5.621 1.00 9.42 196 PHE A N 1
ATOM 1319 C CA . PHE A 1 169 ? 33.140 72.613 6.895 1.00 5.39 196 PHE A CA 1
ATOM 1320 C C . PHE A 1 169 ? 32.550 73.504 7.967 1.00 9.92 196 PHE A C 1
ATOM 1321 O O . PHE A 1 169 ? 32.798 74.721 7.968 1.00 9.20 196 PHE A O 1
ATOM 1329 N N . TYR A 1 170 ? 31.716 72.891 8.817 1.00 9.37 197 TYR A N 1
ATOM 1330 C CA . TYR A 1 170 ? 30.889 73.558 9.806 1.00 3.62 197 TYR A CA 1
ATOM 1331 C C . TYR A 1 170 ? 31.303 73.077 11.176 1.00 8.50 197 TYR A C 1
ATOM 1332 O O . TYR A 1 170 ? 31.150 71.929 11.475 1.00 7.16 197 TYR A O 1
ATOM 1341 N N . ASN A 1 171 ? 31.843 73.967 12.015 1.00 10.17 198 ASN A N 1
ATOM 1342 C CA . ASN A 1 171 ? 32.236 73.578 13.356 1.00 8.84 198 ASN A CA 1
ATOM 1343 C C . ASN A 1 171 ? 31.598 74.495 14.400 1.00 9.77 198 ASN A C 1
ATOM 1344 O O . ASN A 1 171 ? 31.944 75.685 14.529 1.00 10.72 198 ASN A O 1
ATOM 1349 N N . VAL A 1 172 ? 30.690 73.917 15.174 1.00 9.90 199 VAL A N 1
ATOM 1350 C CA . VAL A 1 172 ? 30.128 74.583 16.291 1.00 5.33 199 VAL A CA 1
ATOM 1351 C C . VAL A 1 172 ? 31.024 74.431 17.487 1.00 9.94 199 VAL A C 1
ATOM 1352 O O . VAL A 1 172 ? 31.714 73.423 17.661 1.00 10.93 199 VAL A O 1
ATOM 1356 N N . ILE A 1 173 ? 31.032 75.490 18.289 1.00 7.35 200 ILE A N 1
ATOM 1357 C CA . ILE A 1 173 ? 31.830 75.606 19.508 1.00 13.94 200 ILE A CA 1
ATOM 1358 C C . ILE A 1 173 ? 30.898 76.013 20.671 1.00 11.08 200 ILE A C 1
ATOM 1359 O O . ILE A 1 173 ? 30.251 77.062 20.654 1.00 5.79 200 ILE A O 1
ATOM 1364 N N . ASP A 1 174 ? 30.872 75.191 21.721 1.00 9.06 201 ASP A N 1
ATOM 1365 C CA . ASP A 1 174 ? 30.056 75.500 22.910 1.00 6.50 201 ASP A CA 1
ATOM 1366 C C . ASP A 1 174 ? 30.870 76.334 23.909 1.00 9.45 201 ASP A C 1
ATOM 1367 O O . ASP A 1 174 ? 31.963 75.936 24.311 1.00 10.20 201 ASP A O 1
ATOM 1372 N N . VAL A 1 175 ? 30.363 77.499 24.256 1.00 10.13 202 VAL A N 1
ATOM 1373 C CA . VAL A 1 175 ? 31.116 78.415 25.097 1.00 14.86 202 VAL A CA 1
ATOM 1374 C C . VAL A 1 175 ? 30.266 78.938 26.245 1.00 9.57 202 VAL A C 1
ATOM 1375 O O . VAL A 1 175 ? 29.030 79.056 26.182 1.00 12.64 202 VAL A O 1
ATOM 1379 N N . ASN A 1 176 ? 30.975 79.224 27.323 1.00 10.46 203 ASN A N 1
ATOM 1380 C CA . ASN A 1 176 ? 30.403 79.990 28.409 1.00 10.56 203 ASN A CA 1
ATOM 1381 C C . ASN A 1 176 ? 31.043 81.349 28.327 1.00 11.91 203 ASN A C 1
ATOM 1382 O O . ASN A 1 176 ? 32.251 81.503 28.558 1.00 10.38 203 ASN A O 1
ATOM 1387 N N . LEU A 1 177 ? 30.227 82.337 27.989 1.00 10.85 204 LEU A N 1
ATOM 1388 C CA . LEU A 1 177 ? 30.710 83.681 27.717 1.00 10.50 204 LEU A CA 1
ATOM 1389 C C . LEU A 1 177 ? 30.808 84.473 28.993 1.00 18.62 204 LEU A C 1
ATOM 1390 O O . LEU A 1 177 ? 29.833 84.660 29.683 1.00 20.06 204 LEU A O 1
ATOM 1395 N N . THR A 1 178 ? 32.025 84.951 29.219 1.00 13.83 205 THR A N 1
ATOM 1396 C CA . THR A 1 178 ? 32.543 85.662 30.409 1.00 33.71 205 THR A CA 1
ATOM 1397 C C . THR A 1 178 ? 32.197 85.041 31.750 1.00 43.81 205 THR A C 1
ATOM 1398 O O . THR A 1 178 ? 32.680 83.921 32.037 1.00 52.56 205 THR A O 1
ATOM 1402 N N . HIS B 1 1 ? 6.218 78.644 4.703 1.00 11.57 28 HIS B N 1
ATOM 1403 C CA . HIS B 1 1 ? 5.904 78.021 5.999 1.00 11.96 28 HIS B CA 1
ATOM 1404 C C . HIS B 1 1 ? 6.715 78.664 7.100 1.00 13.92 28 HIS B C 1
ATOM 1405 O O . HIS B 1 1 ? 7.949 78.845 6.999 1.00 10.36 28 HIS B O 1
ATOM 1412 N N . GLY B 1 2 ? 6.022 79.022 8.164 1.00 10.15 29 GLY B N 1
ATOM 1413 C CA . GLY B 1 2 ? 6.662 79.694 9.281 1.00 13.79 29 GLY B CA 1
ATOM 1414 C C . GLY B 1 2 ? 5.635 80.068 10.277 1.00 15.88 29 GLY B C 1
ATOM 1415 O O . GLY B 1 2 ? 4.458 79.919 10.017 1.00 9.40 29 GLY B O 1
ATOM 1416 N N . TYR B 1 3 ? 6.091 80.544 11.422 1.00 9.06 30 TYR B N 1
ATOM 1417 C CA . TYR B 1 3 ? 5.226 80.965 12.520 1.00 9.52 30 TYR B CA 1
ATOM 1418 C C . TYR B 1 3 ? 5.849 82.092 13.333 1.00 12.66 30 TYR B C 1
ATOM 1419 O O . TYR B 1 3 ? 7.081 82.328 13.324 1.00 8.22 30 TYR B O 1
ATOM 1428 N N . ILE B 1 4 ? 5.017 82.768 14.104 1.00 8.78 31 ILE B N 1
ATOM 1429 C CA . ILE B 1 4 ? 5.533 83.818 15.010 1.00 10.12 31 ILE B CA 1
ATOM 1430 C C . ILE B 1 4 ? 6.049 83.172 16.304 1.00 10.85 31 ILE B C 1
ATOM 1431 O O . ILE B 1 4 ? 5.350 82.456 16.987 1.00 10.39 31 ILE B O 1
ATOM 1436 N N . LYS B 1 5 ? 7.332 83.374 16.568 1.00 11.06 32 LYS B N 1
ATOM 1437 C CA . LYS B 1 5 ? 8.060 82.735 17.646 1.00 8.67 32 LYS B CA 1
ATOM 1438 C C . LYS B 1 5 ? 8.166 83.629 18.879 1.00 8.92 32 LYS B C 1
ATOM 1439 O O . LYS B 1 5 ? 8.193 83.116 19.989 1.00 10.27 32 LYS B O 1
ATOM 1445 N N . GLU B 1 6 ? 8.234 84.949 18.680 1.00 12.91 33 GLU B N 1
ATOM 1446 C CA . GLU B 1 6 ? 8.190 85.954 19.777 1.00 16.84 33 GLU B CA 1
ATOM 1447 C C . GLU B 1 6 ? 7.377 87.169 19.354 1.00 14.31 33 GLU B C 1
ATOM 1448 O O . GLU B 1 6 ? 7.721 87.797 18.370 1.00 14.49 33 GLU B O 1
ATOM 1454 N N . PRO B 1 7 ? 6.248 87.458 20.023 1.00 12.21 34 PRO B N 1
ATOM 1455 C CA . PRO B 1 7 ? 5.640 86.630 21.087 1.00 13.43 34 PRO B CA 1
ATOM 1456 C C . PRO B 1 7 ? 5.284 85.221 20.553 1.00 9.94 34 PRO B C 1
ATOM 1457 O O . PRO B 1 7 ? 5.341 84.973 19.358 1.00 14.26 34 PRO B O 1
ATOM 1461 N N . VAL B 1 8 ? 4.992 84.298 21.457 1.00 9.79 35 VAL B N 1
ATOM 1462 C CA . VAL B 1 8 ? 4.656 82.942 21.071 1.00 5.95 35 VAL B CA 1
ATOM 1463 C C . VAL B 1 8 ? 3.212 82.882 20.552 1.00 6.61 35 VAL B C 1
ATOM 1464 O O . VAL B 1 8 ? 2.280 83.084 21.298 1.00 9.69 35 VAL B O 1
ATOM 1468 N N . SER B 1 9 ? 3.100 82.617 19.250 1.00 8.46 36 SER B N 1
ATOM 1469 C CA . SER B 1 9 ? 1.825 82.306 18.607 1.00 5.37 36 SER B CA 1
ATOM 1470 C C . SER B 1 9 ? 1.133 81.115 19.229 1.00 11.87 36 SER B C 1
ATOM 1471 O O . SER B 1 9 ? 1.744 80.244 19.791 1.00 9.30 36 SER B O 1
ATOM 1474 N N . ARG B 1 10 ? -0.182 81.050 19.091 1.00 7.00 37 ARG B N 1
ATOM 1475 C CA . ARG B 1 10 ? -0.881 79.920 19.619 1.00 9.81 37 ARG B CA 1
ATOM 1476 C C . ARG B 1 10 ? -0.389 78.600 19.007 1.00 10.00 37 ARG B C 1
ATOM 1477 O O . ARG B 1 10 ? -0.313 77.610 19.711 1.00 7.41 37 ARG B O 1
ATOM 1485 N N . ALA B 1 11 ? -0.091 78.603 17.706 1.00 8.92 38 ALA B N 1
ATOM 1486 C CA . ALA B 1 11 ? 0.384 77.428 17.028 1.00 9.34 38 ALA B CA 1
ATOM 1487 C C . ALA B 1 11 ? 1.720 76.949 17.614 1.00 8.65 38 ALA B C 1
ATOM 1488 O O . ALA B 1 11 ? 1.905 75.744 17.899 1.00 9.48 38 ALA B O 1
ATOM 1490 N N . TYR B 1 12 ? 2.642 77.891 17.807 1.00 9.25 39 TYR B N 1
ATOM 1491 C CA . TYR B 1 12 ? 3.924 77.551 18.368 1.00 4.81 39 TYR B CA 1
ATOM 1492 C C . TYR B 1 12 ? 3.796 77.092 19.871 1.00 5.89 39 TYR B C 1
ATOM 1493 O O . TYR B 1 12 ? 4.449 76.108 20.311 1.00 11.29 39 TYR B O 1
ATOM 1502 N N . MET B 1 13 ? 2.894 77.754 20.627 1.00 9.12 40 MET B N 1
ATOM 1503 C CA . MET B 1 13 ? 2.535 77.321 21.978 1.00 9.00 40 MET B CA 1
ATOM 1504 C C . MET B 1 13 ? 2.089 75.846 21.963 1.00 5.46 40 MET B C 1
ATOM 1505 O O . MET B 1 13 ? 2.418 75.074 22.876 1.00 8.18 40 MET B O 1
ATOM 1510 N N . GLY B 1 14 ? 1.409 75.429 20.897 1.00 8.13 41 GLY B N 1
ATOM 1511 C CA . GLY B 1 14 ? 1.007 73.986 20.754 1.00 9.46 41 GLY B CA 1
ATOM 1512 C C . GLY B 1 14 ? 2.232 73.057 20.687 1.00 7.14 41 GLY B C 1
ATOM 1513 O O . GLY B 1 14 ? 2.310 72.034 21.411 1.00 11.75 41 GLY B O 1
ATOM 1514 N N . ALA B 1 15 ? 3.172 73.441 19.841 1.00 10.07 42 ALA B N 1
ATOM 1515 C CA . ALA B 1 15 ? 4.460 72.719 19.702 1.00 14.70 42 ALA B CA 1
ATOM 1516 C C . ALA B 1 15 ? 5.240 72.709 20.991 1.00 20.39 42 ALA B C 1
ATOM 1517 O O . ALA B 1 15 ? 5.781 71.678 21.364 1.00 14.78 42 ALA B O 1
ATOM 1519 N N . LEU B 1 16 ? 5.290 73.834 21.689 1.00 11.56 43 LEU B N 1
ATOM 1520 C CA . LEU B 1 16 ? 5.875 73.868 23.014 1.00 11.00 43 LEU B CA 1
ATOM 1521 C C . LEU B 1 16 ? 5.207 72.963 24.029 1.00 16.19 43 LEU B C 1
ATOM 1522 O O . LEU B 1 16 ? 5.912 72.287 24.779 1.00 15.46 43 LEU B O 1
ATOM 1527 N N . GLU B 1 17 ? 3.856 72.943 24.076 1.00 10.68 44 GLU B N 1
ATOM 1528 C CA . GLU B 1 17 ? 3.137 72.104 25.043 1.00 11.43 44 GLU B CA 1
ATOM 1529 C C . GLU B 1 17 ? 3.185 70.612 24.687 1.00 13.45 44 GLU B C 1
ATOM 1530 O O . GLU B 1 17 ? 3.068 69.755 25.556 1.00 18.72 44 GLU B O 1
ATOM 1536 N N . LYS B 1 18 ? 3.398 70.284 23.423 1.00 16.26 45 LYS B N 1
ATOM 1537 C CA . LYS B 1 18 ? 3.698 68.897 23.053 1.00 16.04 45 LYS B CA 1
ATOM 1538 C C . LYS B 1 18 ? 4.886 68.387 23.906 1.00 16.49 45 LYS B C 1
ATOM 1539 O O . LYS B 1 18 ? 4.857 67.256 24.399 1.00 17.01 45 LYS B O 1
ATOM 1545 N N . GLN B 1 19 ? 5.896 69.241 24.105 1.00 20.05 46 GLN B N 1
ATOM 1546 C CA . GLN B 1 19 ? 7.093 68.868 24.861 1.00 20.26 46 GLN B CA 1
ATOM 1547 C C . GLN B 1 19 ? 6.794 68.730 26.358 1.00 18.95 46 GLN B C 1
ATOM 1548 O O . GLN B 1 19 ? 7.294 67.808 27.002 1.00 23.39 46 GLN B O 1
ATOM 1554 N N . THR B 1 20 ? 5.959 69.607 26.918 1.00 16.78 47 THR B N 1
ATOM 1555 C CA . THR B 1 20 ? 5.675 69.558 28.347 1.00 11.87 47 THR B CA 1
ATOM 1556 C C . THR B 1 20 ? 4.512 68.623 28.748 1.00 29.56 47 THR B C 1
ATOM 1557 O O . THR B 1 20 ? 4.602 67.968 29.794 1.00 28.88 47 THR B O 1
ATOM 1561 N N . MET B 1 21 ? 3.440 68.595 27.933 1.00 14.03 48 MET B N 1
ATOM 1562 C CA A MET B 1 21 ? 2.244 67.832 28.271 0.50 13.96 48 MET B CA 1
ATOM 1563 C CA B MET B 1 21 ? 2.164 67.870 28.198 0.50 12.54 48 MET B CA 1
ATOM 1564 C C . MET B 1 21 ? 2.178 66.494 27.513 1.00 11.84 48 MET B C 1
ATOM 1565 O O . MET B 1 21 ? 1.402 65.630 27.851 1.00 20.40 48 MET B O 1
ATOM 1574 N N . GLY B 1 22 ? 3.002 66.325 26.482 1.00 11.61 49 GLY B N 1
ATOM 1575 C CA . GLY B 1 22 ? 3.032 65.099 25.673 1.00 16.51 49 GLY B CA 1
ATOM 1576 C C . GLY B 1 22 ? 2.117 65.236 24.453 1.00 12.39 49 GLY B C 1
ATOM 1577 O O . GLY B 1 22 ? 1.265 66.106 24.403 1.00 14.81 49 GLY B O 1
ATOM 1578 N N . TRP B 1 23 ? 2.241 64.300 23.522 1.00 14.75 50 TRP B N 1
ATOM 1579 C CA . TRP B 1 23 ? 1.575 64.380 22.278 1.00 5.56 50 TRP B CA 1
ATOM 1580 C C . TRP B 1 23 ? 0.042 64.331 22.405 1.00 10.46 50 TRP B C 1
ATOM 1581 O O . TRP B 1 23 ? -0.644 65.181 21.874 1.00 12.59 50 TRP B O 1
ATOM 1592 N N . THR B 1 24 ? -0.474 63.380 23.134 1.00 8.41 51 THR B N 1
ATOM 1593 C CA . THR B 1 24 ? -1.963 63.217 23.218 1.00 9.32 51 THR B CA 1
ATOM 1594 C C . THR B 1 24 ? -2.615 64.384 23.963 1.00 9.61 51 THR B C 1
ATOM 1595 O O . THR B 1 24 ? -3.623 64.923 23.487 1.00 9.05 51 THR B O 1
ATOM 1599 N N . ALA B 1 25 ? -2.070 64.771 25.119 1.00 10.87 52 ALA B N 1
ATOM 1600 C CA . ALA B 1 25 ? -2.682 65.850 25.901 1.00 11.50 52 ALA B CA 1
ATOM 1601 C C . ALA B 1 25 ? -2.558 67.165 25.109 1.00 12.77 52 ALA B C 1
ATOM 1602 O O . ALA B 1 25 ? -3.492 67.909 25.034 1.00 15.64 52 ALA B O 1
ATOM 1604 N N . ALA B 1 26 ? -1.416 67.418 24.517 1.00 11.37 53 ALA B N 1
ATOM 1605 C CA . ALA B 1 26 ? -1.285 68.649 23.684 1.00 14.91 53 ALA B CA 1
ATOM 1606 C C . ALA B 1 26 ? -2.234 68.648 22.477 1.00 14.16 53 ALA B C 1
ATOM 1607 O O . ALA B 1 26 ? -2.820 69.656 22.163 1.00 13.31 53 ALA B O 1
ATOM 1609 N N . ALA B 1 27 ? -2.433 67.507 21.818 1.00 9.70 54 ALA B N 1
ATOM 1610 C CA . ALA B 1 27 ? -3.241 67.471 20.649 1.00 2.00 54 ALA B CA 1
ATOM 1611 C C . ALA B 1 27 ? -4.732 67.601 21.045 1.00 9.60 54 ALA B C 1
ATOM 1612 O O . ALA B 1 27 ? -5.534 68.223 20.321 1.00 10.73 54 ALA B O 1
ATOM 1614 N N . GLN B 1 28 ? -5.076 67.083 22.230 1.00 8.52 55 GLN B N 1
ATOM 1615 C CA . GLN B 1 28 ? -6.455 67.242 22.751 1.00 11.18 55 GLN B CA 1
ATOM 1616 C C . GLN B 1 28 ? -6.780 68.738 22.894 1.00 18.23 55 GLN B C 1
ATOM 1617 O O . GLN B 1 28 ? -7.924 69.153 22.708 1.00 14.87 55 GLN B O 1
ATOM 1623 N N . LYS B 1 29 ? -5.774 69.535 23.226 1.00 7.25 56 LYS B N 1
ATOM 1624 C CA . LYS B 1 29 ? -5.958 70.987 23.501 1.00 11.09 56 LYS B CA 1
ATOM 1625 C C . LYS B 1 29 ? -5.860 71.842 22.222 1.00 9.62 56 LYS B C 1
ATOM 1626 O O . LYS B 1 29 ? -6.605 72.789 22.048 1.00 14.61 56 LYS B O 1
ATOM 1632 N N . TYR B 1 30 ? -4.952 71.503 21.323 1.00 10.44 57 TYR B N 1
ATOM 1633 C CA . TYR B 1 30 ? -4.648 72.297 20.129 1.00 5.27 57 TYR B CA 1
ATOM 1634 C C . TYR B 1 30 ? -5.060 71.669 18.786 1.00 12.56 57 TYR B C 1
ATOM 1635 O O . TYR B 1 30 ? -5.098 72.379 17.766 1.00 10.60 57 TYR B O 1
ATOM 1644 N N . GLY B 1 31 ? -5.251 70.349 18.769 1.00 5.77 58 GLY B N 1
ATOM 1645 C CA . GLY B 1 31 ? -5.268 69.560 17.532 1.00 5.19 58 GLY B CA 1
ATOM 1646 C C . GLY B 1 31 ? -3.904 69.335 16.875 1.00 7.74 58 GLY B C 1
ATOM 1647 O O . GLY B 1 31 ? -2.863 69.544 17.505 1.00 9.49 58 GLY B O 1
ATOM 1648 N N . SER B 1 32 ? -3.917 68.885 15.632 1.00 13.42 59 SER B N 1
ATOM 1649 C CA . SER B 1 32 ? -2.739 68.371 14.965 1.00 12.21 59 SER B CA 1
ATOM 1650 C C . SER B 1 32 ? -1.636 69.387 14.626 1.00 19.99 59 SER B C 1
ATOM 1651 O O . SER B 1 32 ? -0.533 68.998 14.208 1.00 13.62 59 SER B O 1
ATOM 1654 N N . VAL B 1 33 ? -1.911 70.676 14.840 1.00 13.14 60 VAL B N 1
ATOM 1655 C CA . VAL B 1 33 ? -0.923 71.698 14.626 1.00 9.53 60 VAL B CA 1
ATOM 1656 C C . VAL B 1 33 ? 0.304 71.529 15.517 1.00 11.75 60 VAL B C 1
ATOM 1657 O O . VAL B 1 33 ? 1.341 72.056 15.170 1.00 11.47 60 VAL B O 1
ATOM 1661 N N . ILE B 1 34 ? 0.203 70.792 16.639 1.00 10.18 61 ILE B N 1
ATOM 1662 C CA . ILE B 1 34 ? 1.347 70.618 17.501 1.00 11.17 61 ILE B CA 1
ATOM 1663 C C . ILE B 1 34 ? 2.604 70.094 16.784 1.00 11.21 61 ILE B C 1
ATOM 1664 O O . ILE B 1 34 ? 3.730 70.401 17.203 1.00 12.07 61 ILE B O 1
ATOM 1669 N N . ASP B 1 35 ? 2.406 69.352 15.701 1.00 11.57 62 ASP B N 1
ATOM 1670 C CA . ASP B 1 35 ? 3.496 68.739 14.954 1.00 17.78 62 ASP B CA 1
ATOM 1671 C C . ASP B 1 35 ? 3.990 69.653 13.846 1.00 27.94 62 ASP B C 1
ATOM 1672 O O . ASP B 1 35 ? 5.109 69.430 13.340 1.00 14.77 62 ASP B O 1
ATOM 1677 N N . ASN B 1 36 ? 3.171 70.657 13.464 1.00 14.59 63 ASN B N 1
ATOM 1678 C CA . ASN B 1 36 ? 3.484 71.491 12.289 1.00 10.54 63 ASN B CA 1
ATOM 1679 C C . ASN B 1 36 ? 3.012 72.919 12.501 1.00 15.64 63 ASN B C 1
ATOM 1680 O O . ASN B 1 36 ? 2.127 73.404 11.787 1.00 7.90 63 ASN B O 1
ATOM 1685 N N . PRO B 1 37 ? 3.574 73.602 13.529 1.00 11.55 64 PRO B N 1
ATOM 1686 C CA . PRO B 1 37 ? 3.142 74.984 13.828 1.00 12.21 64 PRO B CA 1
ATOM 1687 C C . PRO B 1 37 ? 3.396 75.975 12.673 1.00 8.78 64 PRO B C 1
ATOM 1688 O O . PRO B 1 37 ? 2.782 77.034 12.621 1.00 7.12 64 PRO B O 1
ATOM 1692 N N . GLN B 1 38 ? 4.257 75.590 11.733 1.00 9.82 65 GLN B N 1
ATOM 1693 C CA . GLN B 1 38 ? 4.570 76.386 10.523 1.00 8.61 65 GLN B CA 1
ATOM 1694 C C . GLN B 1 38 ? 3.528 76.338 9.418 1.00 6.87 65 GLN B C 1
ATOM 1695 O O . GLN B 1 38 ? 3.720 76.980 8.408 1.00 11.19 65 GLN B O 1
ATOM 1701 N N . SER B 1 39 ? 2.463 75.550 9.600 1.00 9.62 66 SER B N 1
ATOM 1702 C CA . SER B 1 39 ? 1.549 75.217 8.496 1.00 6.69 66 SER B CA 1
ATOM 1703 C C . SER B 1 39 ? 0.180 75.784 8.643 1.00 11.24 66 SER B C 1
ATOM 1704 O O . SER B 1 39 ? -0.727 75.206 8.091 1.00 10.31 66 SER B O 1
ATOM 1707 N N . VAL B 1 40 ? 0.015 76.919 9.348 1.00 9.04 67 VAL B N 1
ATOM 1708 C CA . VAL B 1 40 ? -1.320 77.551 9.413 1.00 6.78 67 VAL B CA 1
ATOM 1709 C C . VAL B 1 40 ? -1.542 78.451 8.174 1.00 8.41 67 VAL B C 1
ATOM 1710 O O . VAL B 1 40 ? -1.555 79.704 8.195 1.00 8.96 67 VAL B O 1
ATOM 1714 N N . GLU B 1 41 ? -1.734 77.762 7.058 1.00 4.58 68 GLU B N 1
ATOM 1715 C CA . GLU B 1 41 ? -1.743 78.315 5.714 1.00 8.80 68 GLU B CA 1
ATOM 1716 C C . GLU B 1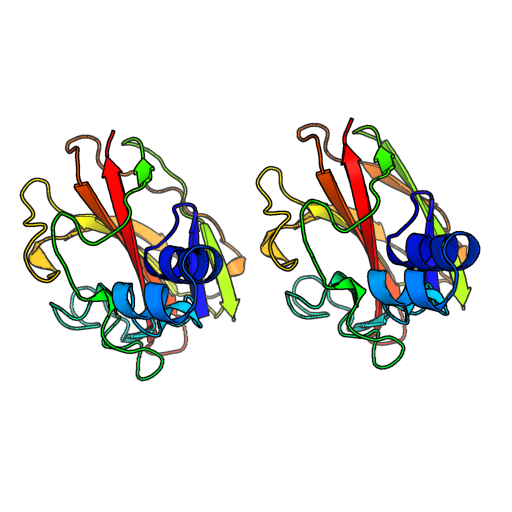 41 ? -3.120 78.316 5.081 1.00 13.67 68 GLU B C 1
ATOM 1717 O O . GLU B 1 41 ? -3.766 77.276 4.986 1.00 10.65 68 GLU B O 1
ATOM 1723 N N . GLY B 1 42 ? -3.548 79.476 4.617 1.00 10.07 69 GLY B N 1
ATOM 1724 C CA . GLY B 1 42 ? -4.833 79.613 3.962 1.00 10.92 69 GLY B CA 1
ATOM 1725 C C . GLY B 1 42 ? -4.742 80.591 2.815 1.00 9.17 69 GLY B C 1
ATOM 1726 O O . GLY B 1 42 ? -3.639 81.090 2.473 1.00 13.00 69 GLY B O 1
ATOM 1727 N N . PRO B 1 43 ? -5.875 80.890 2.184 1.00 12.29 70 PRO B N 1
ATOM 1728 C CA . PRO B 1 43 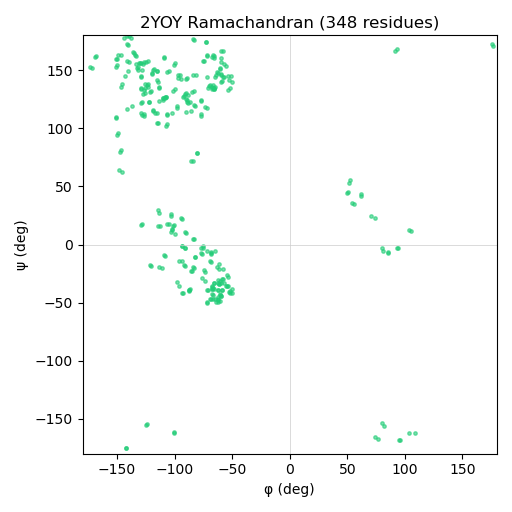? -5.856 81.852 1.090 1.00 13.04 70 PRO B CA 1
ATOM 1729 C C . PRO B 1 43 ? -5.469 83.272 1.539 1.00 12.77 70 PRO B C 1
ATOM 1730 O O . PRO B 1 43 ? -5.828 83.699 2.634 1.00 9.93 70 PRO B O 1
ATOM 1734 N N . LYS B 1 44 ? -4.740 84.007 0.699 1.00 14.78 71 LYS B N 1
ATOM 1735 C CA . LYS B 1 44 ? -4.414 85.397 1.013 1.00 13.68 71 LYS B CA 1
ATOM 1736 C C . LYS B 1 44 ? -5.560 86.308 0.628 1.00 16.18 71 LYS B C 1
ATOM 1737 O O . LYS B 1 44 ? -6.586 85.843 0.120 1.00 18.07 71 LYS B O 1
ATOM 1743 N N . GLY B 1 45 ? -5.429 87.585 0.941 1.00 12.51 72 GLY B N 1
ATOM 1744 C CA . GLY B 1 45 ? -6.490 88.570 0.645 1.00 15.07 72 GLY B CA 1
ATOM 1745 C C . GLY B 1 45 ? -7.291 89.020 1.854 1.00 14.67 72 GLY B C 1
ATOM 1746 O O . GLY B 1 45 ? -8.387 89.629 1.732 1.00 16.30 72 GLY B O 1
ATOM 1747 N N . PHE B 1 46 ? -6.799 88.679 3.040 1.00 15.00 73 PHE B N 1
ATOM 1748 C CA . PHE B 1 46 ? -7.449 89.079 4.289 1.00 13.50 73 PHE B CA 1
ATOM 1749 C C . PHE B 1 46 ? -7.354 90.584 4.471 1.00 14.81 73 PHE B C 1
ATOM 1750 O O . PHE B 1 46 ? -6.277 91.163 4.281 1.00 14.36 73 PHE B O 1
ATOM 1758 N N . PRO B 1 47 ? -8.452 91.252 4.878 1.00 11.43 74 PRO B N 1
ATOM 1759 C CA . PRO B 1 47 ? -9.708 90.723 5.385 1.00 11.25 74 PRO B CA 1
ATOM 1760 C C . PRO B 1 47 ? -10.871 90.560 4.390 1.00 14.59 74 PRO B C 1
ATOM 1761 O O . PRO B 1 47 ? -11.856 89.907 4.726 1.00 19.00 74 PRO B O 1
ATOM 1765 N N . ALA B 1 48 ? -10.782 91.156 3.205 1.00 17.20 75 ALA B N 1
ATOM 1766 C CA . ALA B 1 48 ? -11.882 91.045 2.230 1.00 21.86 75 ALA B CA 1
ATOM 1767 C C . ALA B 1 48 ? -12.056 89.599 1.736 1.00 22.52 75 ALA B C 1
ATOM 1768 O O . ALA B 1 48 ? -13.168 89.140 1.445 1.00 20.84 75 ALA B O 1
ATOM 1770 N N . ALA B 1 49 ? -10.948 88.879 1.645 1.00 14.01 76 ALA B N 1
ATOM 1771 C CA . ALA B 1 49 ? -10.988 87.449 1.374 1.00 16.50 76 ALA B CA 1
ATOM 1772 C C . ALA B 1 49 ? -10.230 86.686 2.453 1.00 15.53 76 ALA B C 1
ATOM 1773 O O . ALA B 1 49 ? -10.107 87.171 3.589 1.00 15.76 76 ALA B O 1
ATOM 1775 N N . GLY B 1 50 ? -9.741 85.497 2.119 1.00 11.69 77 GLY B N 1
ATOM 1776 C CA . GLY B 1 50 ? -9.003 84.695 3.070 1.00 14.71 77 GLY B CA 1
ATOM 1777 C C . GLY B 1 50 ? -9.894 83.684 3.752 1.00 13.65 77 GLY B C 1
ATOM 1778 O O . GLY B 1 50 ? -11.056 83.491 3.325 1.00 18.04 77 GLY B O 1
ATOM 1779 N N . PRO B 1 51 ? -9.400 83.037 4.822 1.00 14.21 78 PRO B N 1
ATOM 1780 C CA . PRO B 1 51 ? -10.181 82.058 5.607 1.00 15.96 78 PRO B CA 1
ATOM 1781 C C . PRO B 1 51 ? -11.436 82.641 6.221 1.00 16.37 78 PRO B C 1
ATOM 1782 O O . PRO B 1 51 ? -11.416 83.773 6.674 1.00 16.43 78 PRO B O 1
ATOM 1786 N N . PRO B 1 52 ? -12.538 81.861 6.207 1.00 10.12 79 PRO B N 1
ATOM 1787 C CA . PRO B 1 52 ? -13.795 82.454 6.667 1.00 13.41 79 PRO B CA 1
ATOM 1788 C C . PRO B 1 52 ? -13.848 82.671 8.163 1.00 12.12 79 PRO B C 1
ATOM 1789 O O . PRO B 1 52 ? -13.101 82.079 8.911 1.00 9.71 79 PRO B O 1
ATOM 1793 N N . ASP B 1 53 ? -14.775 83.516 8.604 1.00 12.39 80 ASP B N 1
ATOM 1794 C CA . ASP B 1 53 ? -15.026 83.685 10.022 1.00 10.31 80 ASP B CA 1
ATOM 1795 C C . ASP B 1 53 ? -15.230 82.322 10.724 1.00 12.49 80 ASP B C 1
ATOM 1796 O O . ASP B 1 53 ? -15.850 81.390 10.177 1.00 18.22 80 ASP B O 1
ATOM 1801 N N . GLY B 1 54 ? -14.666 82.190 11.922 1.00 11.42 81 GLY B N 1
ATOM 1802 C CA . GLY B 1 54 ? -14.703 80.932 12.674 1.00 12.50 81 GLY B CA 1
ATOM 1803 C C . GLY B 1 54 ? -13.657 79.927 12.205 1.00 11.02 81 GLY B C 1
ATOM 1804 O O . GLY B 1 54 ? -13.549 78.847 12.797 1.00 10.21 81 GLY B O 1
ATOM 1805 N N . ARG B 1 55 ? -12.903 80.277 11.156 1.00 12.12 82 ARG B N 1
ATOM 1806 C CA . ARG B 1 55 ? -11.827 79.446 10.628 1.00 8.39 82 ARG B CA 1
ATOM 1807 C C . ARG B 1 55 ? -10.525 80.241 10.481 1.00 11.15 82 ARG B C 1
ATOM 1808 O O . ARG B 1 55 ? -9.613 79.833 9.741 1.00 13.07 82 ARG B O 1
ATOM 1816 N N . ILE B 1 56 ? -10.457 81.393 11.149 1.00 7.82 83 ILE B N 1
ATOM 1817 C CA . ILE B 1 56 ? -9.292 82.273 11.024 1.00 8.26 83 ILE B CA 1
ATOM 1818 C C . ILE B 1 56 ? -8.097 81.674 11.729 1.00 7.83 83 ILE B C 1
ATOM 1819 O O . ILE B 1 56 ? -6.976 81.642 11.174 1.00 9.53 83 ILE B O 1
ATOM 1824 N N . ALA B 1 57 ? -8.291 81.264 12.969 1.00 9.92 84 ALA B N 1
ATOM 1825 C CA . ALA B 1 57 ? -7.167 80.735 13.728 1.00 8.69 84 ALA B CA 1
ATOM 1826 C C . ALA B 1 57 ? -6.531 79.472 13.117 1.00 7.90 84 ALA B C 1
ATOM 1827 O O . ALA B 1 57 ? -5.342 79.288 13.218 1.00 7.49 84 ALA B O 1
ATOM 1829 N N . SER B 1 58 ? -7.310 78.601 12.482 1.00 8.81 85 SER B N 1
ATOM 1830 C CA . SER B 1 58 ? -6.772 77.408 11.854 1.00 4.96 85 SER B CA 1
ATOM 1831 C C . SER B 1 58 ? -6.399 77.658 10.382 1.00 5.80 85 SER B C 1
ATOM 1832 O O . SER B 1 58 ? -5.945 76.741 9.694 1.00 11.50 85 SER B O 1
ATOM 1835 N N . ALA B 1 59 ? -6.669 78.873 9.889 1.00 7.12 86 ALA B N 1
ATOM 1836 C CA . ALA B 1 59 ? -6.585 79.147 8.448 1.00 7.56 86 ALA B CA 1
ATOM 1837 C C . ALA B 1 59 ? -7.357 78.095 7.639 1.00 16.63 86 ALA B C 1
ATOM 1838 O O . ALA B 1 59 ? -6.921 77.600 6.599 1.00 17.22 86 ALA B O 1
ATOM 1840 N N . ASN B 1 60 ? -8.550 77.791 8.115 1.00 8.20 87 ASN B N 1
ATOM 1841 C CA . ASN B 1 60 ? -9.419 76.769 7.535 1.00 12.13 87 ASN B CA 1
ATOM 1842 C C . ASN B 1 60 ? -8.691 75.411 7.369 1.00 17.35 87 ASN B C 1
ATOM 1843 O O . ASN B 1 60 ? -8.698 74.793 6.309 1.00 16.70 87 ASN B O 1
ATOM 1848 N N . GLY B 1 61 ? -8.150 74.926 8.473 1.00 9.47 88 GLY B N 1
ATOM 1849 C CA . GLY B 1 61 ? -7.446 73.675 8.528 1.00 12.94 88 GLY B CA 1
ATOM 1850 C C . GLY B 1 61 ? -6.105 73.694 7.820 1.00 12.98 88 GLY B C 1
ATOM 1851 O O . GLY B 1 61 ? -5.637 72.688 7.360 1.00 12.32 88 GLY B O 1
ATOM 1852 N N . GLY B 1 62 ? -5.516 74.856 7.687 1.00 13.65 89 GLY B N 1
ATOM 1853 C CA . GLY B 1 62 ? -4.237 74.942 7.035 1.00 8.46 89 GLY B CA 1
ATOM 1854 C C . GLY B 1 62 ? -4.153 74.332 5.628 1.00 10.18 89 GLY B C 1
ATOM 1855 O O . GLY B 1 62 ? -3.129 73.773 5.265 1.00 14.96 89 GLY B O 1
ATOM 1856 N N . SER B 1 63 ? -5.234 74.466 4.873 1.00 11.72 90 SER B N 1
ATOM 1857 C CA . SER B 1 63 ? -5.312 74.037 3.496 1.00 17.94 90 SER B CA 1
ATOM 1858 C C . SER B 1 63 ? -5.105 72.531 3.440 1.00 25.42 90 SER B C 1
ATOM 1859 O O . SER B 1 63 ? -4.333 72.025 2.612 1.00 28.78 90 SER B O 1
ATOM 1862 N N . GLY B 1 64 ? -5.732 71.830 4.388 1.00 15.70 91 GLY B N 1
ATOM 1863 C CA . GLY B 1 64 ? -5.498 70.388 4.565 1.00 21.17 91 GLY B CA 1
ATOM 1864 C C . GLY B 1 64 ? -4.318 69.923 5.416 1.00 20.08 91 GLY B C 1
ATOM 1865 O O . GLY B 1 64 ? -4.209 68.732 5.694 1.00 22.54 91 GLY B O 1
ATOM 1866 N N . GLN B 1 65 ? -3.439 70.829 5.867 1.00 11.47 92 GLN B N 1
ATOM 1867 C CA . GLN B 1 65 ? -2.256 70.422 6.609 1.00 12.79 92 GLN B CA 1
ATOM 1868 C C . GLN B 1 65 ? -2.456 70.175 8.094 1.00 15.95 92 GLN B C 1
ATOM 1869 O O . GLN B 1 65 ? -1.646 69.486 8.682 1.00 14.27 92 GLN B O 1
ATOM 1875 N N . ILE B 1 66 ? -3.533 70.718 8.693 1.00 11.74 93 ILE B N 1
ATOM 1876 C CA . ILE B 1 66 ? -3.845 70.592 10.129 1.00 9.02 93 ILE B CA 1
ATOM 1877 C C . ILE B 1 66 ? -5.378 70.412 10.214 1.00 9.83 93 ILE B C 1
ATOM 1878 O O . ILE B 1 66 ? -6.055 70.404 9.200 1.00 15.91 93 ILE B O 1
ATOM 1883 N N . ASP B 1 67 ? -5.881 70.268 11.425 1.00 12.88 94 ASP B N 1
ATOM 1884 C CA . ASP B 1 67 ? -7.337 70.144 11.663 1.00 12.16 94 ASP B CA 1
ATOM 1885 C C . ASP B 1 67 ? -7.875 71.514 12.131 1.00 10.21 94 ASP B C 1
ATOM 1886 O O . ASP B 1 67 ? -7.238 72.538 11.896 1.00 15.28 94 ASP B O 1
ATOM 1891 N N . PHE B 1 68 ? -9.068 71.545 12.742 1.00 12.53 95 PHE B N 1
ATOM 1892 C CA . PHE B 1 68 ? -9.692 72.759 13.138 1.00 9.46 95 PHE B CA 1
ATOM 1893 C C . PHE B 1 68 ? -9.537 73.068 14.617 1.00 7.68 95 PHE B C 1
ATOM 1894 O O . PHE B 1 68 ? -10.240 73.937 15.134 1.00 11.23 95 PHE B O 1
ATOM 1902 N N . GLY B 1 69 ? -8.597 72.405 15.297 1.00 12.89 96 GLY B N 1
ATOM 1903 C CA . GLY B 1 69 ? -8.421 72.593 16.728 1.00 11.12 96 GLY B CA 1
ATOM 1904 C C . GLY B 1 69 ? -8.150 74.019 17.230 1.00 4.27 96 GLY B C 1
ATOM 1905 O O . GLY B 1 69 ? -8.606 74.391 18.304 1.00 13.07 96 GLY B O 1
ATOM 1906 N N . LEU B 1 70 ? -7.461 74.793 16.436 1.00 7.60 97 LEU B N 1
ATOM 1907 C CA . LEU B 1 70 ? -7.162 76.179 16.802 1.00 6.85 97 LEU B CA 1
ATOM 1908 C C . LEU B 1 70 ? -8.384 77.106 16.809 1.00 6.58 97 LEU B C 1
ATOM 1909 O O . LEU B 1 70 ? -8.359 78.194 17.392 1.00 10.41 97 LEU B O 1
ATOM 1914 N N . ASP B 1 71 ? -9.475 76.643 16.209 1.00 6.50 98 ASP B N 1
ATOM 1915 C CA . ASP B 1 71 ? -10.653 77.478 16.076 1.00 14.11 98 ASP B CA 1
ATOM 1916 C C . ASP B 1 71 ? -11.520 77.505 17.313 1.00 16.39 98 ASP B C 1
ATOM 1917 O O . ASP B 1 71 ? -12.412 78.379 17.410 1.00 11.08 98 ASP B O 1
ATOM 1922 N N . LYS B 1 72 ? -11.245 76.625 18.280 1.00 14.19 99 LYS B N 1
ATOM 1923 C CA . LYS B 1 72 ? -11.933 76.683 19.553 1.00 10.26 99 LYS B CA 1
ATOM 1924 C C . LYS B 1 72 ? -11.691 78.043 20.155 1.00 15.44 99 LYS B C 1
ATOM 1925 O O . LYS B 1 72 ? -10.609 78.609 20.025 1.00 9.62 99 LYS B O 1
ATOM 1931 N N . GLN B 1 73 ? -12.682 78.590 20.829 1.00 10.46 100 GLN B N 1
ATOM 1932 C CA . GLN B 1 73 ? -12.480 79.892 21.445 1.00 7.06 100 GLN B CA 1
ATOM 1933 C C . GLN B 1 73 ? -13.320 80.082 22.692 1.00 16.18 100 GLN B C 1
ATOM 1934 O O . GLN B 1 73 ? -14.548 80.175 22.625 1.00 13.83 100 GLN B O 1
ATOM 1940 N N . THR B 1 74 ? -12.644 80.090 23.824 1.00 15.81 101 THR B N 1
ATOM 1941 C CA . THR B 1 74 ? -13.257 80.444 25.118 1.00 7.09 101 THR B CA 1
ATOM 1942 C C . THR B 1 74 ? -12.316 81.350 25.874 1.00 11.83 101 THR B C 1
ATOM 1943 O O . THR B 1 74 ? -11.117 81.443 25.547 1.00 14.16 101 THR B O 1
ATOM 1947 N N . ALA B 1 75 ? -12.837 81.991 26.922 1.00 11.43 102 ALA B N 1
ATOM 1948 C CA . ALA B 1 75 ? -12.026 82.859 27.755 1.00 13.08 102 ALA B CA 1
ATOM 1949 C C . ALA B 1 75 ? -10.841 82.151 28.402 1.00 12.91 102 ALA B C 1
ATOM 1950 O O . ALA B 1 75 ? -9.796 82.775 28.627 1.00 13.54 102 ALA B O 1
ATOM 1952 N N . ASP B 1 76 ? -10.990 80.848 28.662 1.00 12.45 103 ASP B N 1
ATOM 1953 C CA . ASP B 1 76 ? -10.013 80.090 29.435 1.00 14.45 103 ASP B CA 1
ATOM 1954 C C . ASP B 1 76 ? -9.169 79.105 28.641 1.00 16.77 103 ASP B C 1
ATOM 1955 O O . ASP B 1 76 ? -8.199 78.583 29.200 1.00 14.78 103 ASP B O 1
ATOM 1960 N N . HIS B 1 77 ? -9.505 78.856 27.376 1.00 14.31 104 HIS B N 1
ATOM 1961 C CA . HIS B 1 77 ? -8.917 77.719 26.677 1.00 14.06 104 HIS B CA 1
ATOM 1962 C C . HIS B 1 77 ? -7.402 77.899 26.494 1.00 13.99 104 HIS B C 1
ATOM 1963 O O . HIS B 1 77 ? -6.659 76.956 26.702 1.00 13.44 104 HIS B O 1
ATOM 1970 N N . TRP B 1 78 ? -6.974 79.067 26.039 1.00 7.42 105 TRP B N 1
ATOM 1971 C CA . TRP B 1 78 ? -5.606 79.219 25.567 1.00 9.89 105 TRP B CA 1
ATOM 1972 C C . TRP B 1 78 ? -4.659 79.876 26.558 1.00 9.10 105 TRP B C 1
ATOM 1973 O O . TRP B 1 78 ? -5.080 80.688 27.364 1.00 9.44 105 TRP B O 1
ATOM 1984 N N . VAL B 1 79 ? -3.369 79.579 26.421 1.00 8.17 106 VAL B N 1
ATOM 1985 C CA . VAL B 1 79 ? -2.338 80.161 27.281 1.00 7.84 106 VAL B CA 1
ATOM 1986 C C . VAL B 1 79 ? -2.030 81.604 26.868 1.00 11.59 106 VAL B C 1
ATOM 1987 O O . VAL B 1 79 ? -1.735 81.878 25.714 1.00 13.88 106 VAL B O 1
ATOM 1991 N N . LYS B 1 80 ? -2.158 82.530 27.807 1.00 9.45 107 LYS B N 1
ATOM 1992 C CA . LYS B 1 80 ? -1.932 83.947 27.527 1.00 8.81 107 LYS B CA 1
ATOM 1993 C C . LYS B 1 80 ? -0.506 84.333 27.934 1.00 16.14 107 LYS B C 1
ATOM 1994 O O . LYS B 1 80 ? 0.043 83.859 28.931 1.00 14.75 107 LYS B O 1
ATOM 2000 N N . GLN B 1 81 ? 0.077 85.229 27.189 1.00 17.65 108 GLN B N 1
ATOM 2001 C CA . GLN B 1 81 ? 1.349 85.788 27.655 1.00 21.15 108 GLN B CA 1
ATOM 2002 C C . GLN B 1 81 ? 1.196 87.278 27.825 1.00 15.32 108 GLN B C 1
ATOM 2003 O O . GLN B 1 81 ? 0.487 87.937 27.074 1.00 11.42 108 GLN B O 1
ATOM 2009 N N . ASN B 1 82 ? 1.898 87.817 28.803 1.00 15.23 109 ASN B N 1
ATOM 2010 C CA . ASN B 1 82 ? 1.847 89.237 29.059 1.00 11.95 109 ASN B CA 1
ATOM 2011 C C . ASN B 1 82 ? 2.537 90.037 27.987 1.00 11.88 109 ASN B C 1
ATOM 2012 O O . ASN B 1 82 ? 3.623 89.708 27.506 1.00 11.89 109 ASN B O 1
ATOM 2017 N N . ILE B 1 83 ? 1.877 91.102 27.568 1.00 15.70 110 ILE B N 1
ATOM 2018 C CA . ILE B 1 83 ? 2.530 92.028 26.685 1.00 15.66 110 ILE B CA 1
ATOM 2019 C C . ILE B 1 83 ? 2.100 93.424 27.152 1.00 17.96 110 ILE B C 1
ATOM 2020 O O . ILE B 1 83 ? 0.984 93.592 27.635 1.00 15.87 110 ILE B O 1
ATOM 2025 N N . ARG B 1 84 ? 2.987 94.397 26.960 1.00 16.54 111 ARG B N 1
ATOM 2026 C CA . ARG B 1 84 ? 2.720 95.776 27.334 1.00 13.24 111 ARG B CA 1
ATOM 2027 C C . ARG B 1 84 ? 2.245 96.535 26.087 1.00 18.63 111 ARG B C 1
ATOM 2028 O O . ARG B 1 84 ? 2.699 96.228 24.995 1.00 19.54 111 ARG B O 1
ATOM 2036 N N . GLY B 1 85 ? 1.301 97.461 26.256 1.00 11.84 112 GLY B N 1
ATOM 2037 C CA . GLY B 1 85 ? 0.826 98.297 25.155 1.00 14.37 112 GLY B CA 1
ATOM 2038 C C . GLY B 1 85 ? 1.978 99.076 24.599 1.00 14.45 112 GLY B C 1
ATOM 2039 O O . GLY B 1 85 ? 2.976 99.235 25.253 1.00 17.90 112 GLY B O 1
ATOM 2040 N N . GLY B 1 86 ? 1.878 99.517 23.360 1.00 16.73 113 GLY B N 1
ATOM 2041 C CA . GLY B 1 86 ? 2.951 100.284 22.783 1.00 5.81 113 GLY B CA 1
ATOM 2042 C C . GLY B 1 86 ? 3.689 99.520 21.754 1.00 10.45 113 GLY B C 1
ATOM 2043 O O . GLY B 1 86 ? 3.245 98.446 21.299 1.00 12.11 113 GLY B O 1
ATOM 2044 N N . PHE B 1 87 ? 4.887 99.991 21.445 1.00 12.04 114 PHE B N 1
ATOM 2045 C CA . PHE B 1 87 ? 5.707 99.278 20.481 1.00 11.51 114 PHE B CA 1
ATOM 2046 C C . PHE B 1 87 ? 6.149 97.909 20.981 1.00 15.24 114 PHE B C 1
ATOM 2047 O O . PHE B 1 87 ? 6.611 97.729 22.114 1.00 13.95 114 PHE B O 1
ATOM 2055 N N . ASN B 1 88 ? 6.004 96.918 20.118 1.00 12.29 115 ASN B N 1
ATOM 2056 C CA . ASN B 1 88 ? 6.426 95.564 20.434 1.00 10.64 115 ASN B CA 1
ATOM 2057 C C . ASN B 1 88 ? 7.059 94.994 19.234 1.00 18.92 115 ASN B C 1
ATOM 2058 O O . ASN B 1 88 ? 6.746 95.475 18.132 1.00 13.63 115 ASN B O 1
ATOM 2063 N N . THR B 1 89 ? 7.926 93.972 19.385 1.00 8.91 116 THR B N 1
ATOM 2064 C CA . THR B 1 89 ? 8.437 93.335 18.222 1.00 7.84 116 THR B CA 1
ATOM 2065 C C . THR B 1 89 ? 7.774 91.950 17.999 1.00 11.78 116 THR B C 1
ATOM 2066 O O . THR B 1 89 ? 7.432 91.255 18.951 1.00 10.12 116 THR B O 1
ATOM 2070 N N . PHE B 1 90 ? 7.667 91.569 16.731 1.00 11.18 117 PHE B N 1
ATOM 2071 C CA . PHE B 1 90 ? 7.019 90.309 16.317 1.00 7.70 117 PHE B CA 1
ATOM 2072 C C . PHE B 1 90 ? 8.020 89.644 15.397 1.00 9.94 117 PHE B C 1
ATOM 2073 O O . PHE B 1 90 ? 8.335 90.162 14.330 1.00 15.94 117 PHE B O 1
ATOM 2081 N N . THR B 1 91 ? 8.558 88.510 15.851 1.00 10.42 118 THR B N 1
ATOM 2082 C CA . THR B 1 91 ? 9.589 87.784 15.096 1.00 13.10 118 THR B CA 1
ATOM 2083 C C . THR B 1 91 ? 9.090 86.444 14.610 1.00 12.22 118 THR B C 1
ATOM 2084 O O . THR B 1 91 ? 8.627 85.608 15.414 1.00 12.10 118 THR B O 1
ATOM 2088 N N . TRP B 1 92 ? 9.165 86.257 13.294 1.00 9.87 119 TRP B N 1
ATOM 2089 C CA . TRP B 1 92 ? 8.786 85.000 12.639 1.00 11.02 119 TRP B CA 1
ATOM 2090 C C . TRP B 1 92 ? 9.990 84.044 12.569 1.00 10.37 119 TRP B C 1
ATOM 2091 O O . TRP B 1 92 ? 11.143 84.485 12.411 1.00 13.99 119 TRP B O 1
ATOM 2102 N N . HIS B 1 93 ? 9.727 82.745 12.728 1.00 9.69 120 HIS B N 1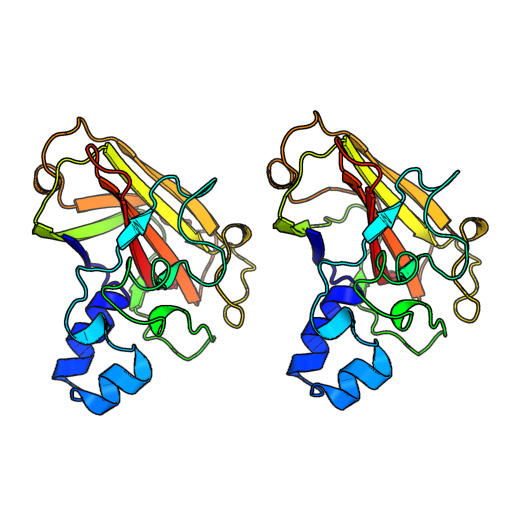
ATOM 2103 C CA . HIS B 1 93 ? 10.670 81.680 12.395 1.00 10.37 120 HIS B CA 1
ATOM 2104 C C . HIS B 1 93 ? 10.126 80.992 11.133 1.00 16.26 120 HIS B C 1
ATOM 2105 O O . HIS B 1 93 ? 8.931 80.641 11.080 1.00 11.09 120 HIS B O 1
ATOM 2112 N N . TYR B 1 94 ? 10.967 80.887 10.113 1.00 9.17 121 TYR B N 1
ATOM 2113 C CA . TYR B 1 94 ? 10.585 80.295 8.809 1.00 5.74 121 TYR B CA 1
ATOM 2114 C C . TYR B 1 94 ? 11.224 78.914 8.613 1.00 19.79 121 TYR B C 1
ATOM 2115 O O . TYR B 1 94 ? 12.438 78.750 8.815 1.00 13.49 121 TYR B O 1
ATOM 2124 N N . THR B 1 95 ? 10.405 77.901 8.307 1.00 13.12 122 THR B N 1
ATOM 2125 C CA . THR B 1 95 ? 10.953 76.653 7.770 1.00 19.44 122 THR B CA 1
ATOM 2126 C C . THR B 1 95 ? 11.134 76.759 6.250 1.00 21.08 122 THR B C 1
ATOM 2127 O O . THR B 1 95 ? 11.955 76.055 5.669 1.00 18.15 122 THR B O 1
ATOM 2131 N N . ALA B 1 96 ? 10.392 77.651 5.613 1.00 14.28 123 ALA B N 1
ATOM 2132 C CA . ALA B 1 96 ? 10.537 77.889 4.179 1.00 18.54 123 ALA B CA 1
ATOM 2133 C C . ALA B 1 96 ? 10.178 79.344 3.907 1.00 13.12 123 ALA B C 1
ATOM 2134 O O . ALA B 1 96 ? 8.988 79.673 3.792 1.00 16.05 123 ALA B O 1
ATOM 2136 N N . PRO B 1 97 ? 11.198 80.222 3.875 1.00 17.48 124 PRO B N 1
ATOM 2137 C CA . PRO B 1 97 ? 10.998 81.691 3.802 1.00 19.27 124 PRO B CA 1
ATOM 2138 C C . PRO B 1 97 ? 10.692 82.209 2.401 1.00 18.21 124 PRO B C 1
ATOM 2139 O O . PRO B 1 97 ? 11.545 82.826 1.754 1.00 20.49 124 PRO B O 1
ATOM 2143 N N . HIS B 1 98 ? 9.446 82.055 1.972 1.00 11.09 125 HIS B N 1
ATOM 2144 C CA . HIS B 1 98 ? 9.041 82.348 0.625 1.00 10.08 125 HIS B CA 1
ATOM 2145 C C . HIS B 1 98 ? 9.111 83.843 0.341 1.00 17.97 125 HIS B C 1
ATOM 2146 O O . HIS B 1 98 ? 9.094 84.668 1.264 1.00 11.74 125 HIS B O 1
ATOM 2153 N N . ALA B 1 99 ? 9.131 84.161 -0.953 1.00 16.08 126 ALA B N 1
ATOM 2154 C CA . ALA B 1 99 ? 9.001 85.517 -1.451 1.00 12.64 126 ALA B CA 1
ATOM 2155 C C . ALA B 1 99 ? 7.765 86.149 -0.879 1.00 12.30 126 ALA B C 1
ATOM 2156 O O . ALA B 1 99 ? 6.724 85.512 -0.856 1.00 13.54 126 ALA B O 1
ATOM 2158 N N . THR B 1 100 ? 7.899 87.372 -0.386 1.00 13.82 127 THR B N 1
ATOM 2159 C CA . THR B 1 100 ? 6.879 87.991 0.489 1.00 15.93 127 THR B CA 1
ATOM 2160 C C . THR B 1 100 ? 6.434 89.334 -0.034 1.00 12.23 127 THR B C 1
ATOM 2161 O O . THR B 1 100 ? 7.259 90.158 -0.408 1.00 16.18 127 THR B O 1
ATOM 2165 N N . SER B 1 101 ? 5.108 89.552 -0.077 1.00 9.16 128 SER B N 1
ATOM 2166 C CA . SER B 1 101 ? 4.554 90.809 -0.477 1.00 11.96 128 SER B CA 1
ATOM 2167 C C . SER B 1 101 ? 4.311 91.723 0.727 1.00 17.38 128 SER B C 1
ATOM 2168 O O . SER B 1 101 ? 4.550 92.910 0.648 1.00 15.14 128 SER B O 1
ATOM 2171 N N . LYS B 1 102 ? 3.806 91.171 1.825 1.00 12.80 129 LYS B N 1
ATOM 2172 C CA . LYS B 1 102 ? 3.573 91.997 3.035 1.00 10.96 129 LYS B CA 1
ATOM 2173 C C . LYS B 1 102 ? 3.255 91.136 4.231 1.00 12.75 129 LYS B C 1
ATOM 2174 O O . LYS B 1 102 ? 2.883 89.970 4.096 1.00 11.94 129 LYS B O 1
ATOM 2180 N N . TRP B 1 103 ? 3.415 91.738 5.397 1.00 9.67 130 TRP B N 1
ATOM 2181 C CA . TRP B 1 103 ? 2.803 91.255 6.603 1.00 10.82 130 TRP B CA 1
ATOM 2182 C C . TRP B 1 103 ? 1.846 92.301 7.148 1.00 12.64 130 TRP B C 1
ATOM 2183 O O . TRP B 1 103 ? 1.992 93.509 6.919 1.00 10.40 130 TRP B O 1
ATOM 2194 N N . HIS B 1 104 ? 0.823 91.826 7.830 1.00 7.90 131 HIS B N 1
ATOM 2195 C CA . HIS B 1 104 ? -0.244 92.704 8.392 1.00 6.45 131 HIS B CA 1
ATOM 2196 C C . HIS B 1 104 ? -0.776 92.155 9.705 1.00 10.23 131 HIS B C 1
ATOM 2197 O O . HIS B 1 104 ? -0.920 90.931 9.889 1.00 10.52 131 HIS B O 1
ATOM 2204 N N . TYR B 1 105 ? -0.931 93.068 10.672 1.00 7.61 132 TYR B N 1
ATOM 2205 C CA . TYR B 1 105 ? -1.213 92.718 12.074 1.00 7.52 132 TYR B CA 1
ATOM 2206 C C . TYR B 1 105 ? -2.504 93.396 12.523 1.00 10.49 132 TYR B C 1
ATOM 2207 O O . TYR B 1 105 ? -2.725 94.566 12.196 1.00 9.37 132 TYR B O 1
ATOM 2216 N N . TYR B 1 106 ? -3.358 92.639 13.220 1.00 6.06 133 TYR B N 1
ATOM 2217 C CA . TYR B 1 106 ? -4.634 93.054 13.707 1.00 11.85 133 TYR B CA 1
ATOM 2218 C C . TYR B 1 106 ? -4.706 92.758 15.212 1.00 12.14 133 TYR B C 1
ATOM 2219 O O . TYR B 1 106 ? -4.013 91.850 15.716 1.00 14.01 133 TYR B O 1
ATOM 2228 N N . ILE B 1 107 ? -5.569 93.456 15.913 1.00 8.16 134 ILE B N 1
ATOM 2229 C CA . ILE B 1 107 ? -5.845 93.141 17.349 1.00 6.60 134 ILE B CA 1
ATOM 2230 C C . ILE B 1 107 ? -7.346 93.123 17.528 1.00 8.58 134 ILE B C 1
ATOM 2231 O O . ILE B 1 107 ? -8.054 93.812 16.819 1.00 8.36 134 ILE B O 1
ATOM 2236 N N . THR B 1 108 ? -7.796 92.340 18.491 1.00 8.84 135 THR B N 1
ATOM 2237 C CA . THR B 1 108 ? -9.182 92.340 18.883 1.00 6.73 135 THR B CA 1
ATOM 2238 C C . THR B 1 108 ? -9.597 93.714 19.432 1.00 10.45 135 THR B C 1
ATOM 2239 O O . THR B 1 108 ? -8.821 94.400 20.078 1.00 11.72 135 THR B O 1
ATOM 2243 N N . LYS B 1 109 ? -10.853 94.048 19.202 1.00 12.29 136 LYS B N 1
ATOM 2244 C CA . LYS B 1 109 ? -11.421 95.305 19.647 1.00 10.86 136 LYS B CA 1
ATOM 2245 C C . LYS B 1 109 ? -11.674 95.274 21.129 1.00 9.40 136 LYS B C 1
ATOM 2246 O O . LYS B 1 109 ? -11.828 94.195 21.725 1.00 10.56 136 LYS B O 1
ATOM 2252 N N . LYS B 1 110 ? -11.741 96.474 21.720 1.00 11.87 137 LYS B N 1
ATOM 2253 C CA . LYS B 1 110 ? -11.942 96.637 23.163 1.00 18.74 137 LYS B CA 1
ATOM 2254 C C . LYS B 1 110 ? -13.117 95.806 23.676 1.00 20.76 137 LYS B C 1
ATOM 2255 O O . LYS B 1 110 ? -13.056 95.237 24.752 1.00 20.23 137 LYS B O 1
ATOM 2261 N N . ASN B 1 111 ? -14.188 95.710 22.900 1.00 16.07 138 ASN B N 1
ATOM 2262 C CA . ASN B 1 111 ? -15.386 95.009 23.379 1.00 23.95 138 ASN B CA 1
ATOM 2263 C C . ASN B 1 111 ? -15.557 93.609 22.779 1.00 24.73 138 ASN B C 1
ATOM 2264 O O . ASN B 1 111 ? -16.663 93.108 22.683 1.00 21.45 138 ASN B O 1
ATOM 2269 N N . TRP B 1 112 ? -14.469 92.956 22.368 1.00 23.33 139 TRP B N 1
ATOM 2270 C CA . TRP B 1 112 ? -14.651 91.653 21.736 1.00 16.36 139 TRP B CA 1
ATOM 2271 C C . TRP B 1 112 ? -15.175 90.624 22.718 1.00 11.06 139 TRP B C 1
ATOM 2272 O O . TRP B 1 112 ? -15.037 90.771 23.921 1.00 13.80 139 TRP B O 1
ATOM 2283 N N . ASN B 1 113 ? -15.699 89.533 22.176 1.00 11.04 140 ASN B N 1
ATOM 2284 C CA . ASN B 1 113 ? -16.209 88.433 22.985 1.00 16.61 140 ASN B CA 1
ATOM 2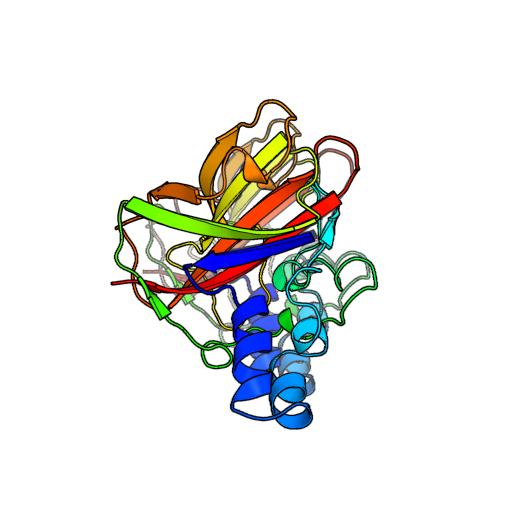285 C C . ASN B 1 113 ? -15.315 87.207 22.946 1.00 10.60 140 ASN B C 1
ATOM 2286 O O . ASN B 1 113 ? -15.292 86.466 21.971 1.00 10.94 140 ASN B O 1
ATOM 2291 N N . PRO B 1 114 ? -14.507 86.991 24.011 1.00 11.30 141 PRO B N 1
ATOM 2292 C CA . PRO B 1 114 ? -13.618 85.846 24.023 1.00 14.87 141 PRO B CA 1
ATOM 2293 C C . PRO B 1 114 ? -14.235 84.454 24.042 1.00 12.95 141 PRO B C 1
ATOM 2294 O O . PRO B 1 114 ? -13.502 83.490 23.946 1.00 10.97 141 PRO B O 1
ATOM 2298 N N . ASN B 1 115 ? -15.569 84.347 24.167 1.00 10.65 142 ASN B N 1
ATOM 2299 C CA . ASN B 1 115 ? -16.259 83.077 24.141 1.00 11.15 142 ASN B CA 1
ATOM 2300 C C . ASN B 1 115 ? -17.049 82.772 22.860 1.00 16.95 142 ASN B C 1
ATOM 2301 O O . ASN B 1 115 ? -17.882 81.872 22.852 1.00 19.25 142 ASN B O 1
ATOM 2306 N N . LYS B 1 116 ? -16.758 83.490 21.780 1.00 13.84 143 LYS B N 1
ATOM 2307 C CA . LYS B 1 116 ? -17.376 83.258 20.492 1.00 12.23 143 LYS B CA 1
ATOM 2308 C C . LYS B 1 116 ? -16.290 82.990 19.454 1.00 15.19 143 LYS B C 1
ATOM 2309 O O . LYS B 1 116 ? -15.134 83.390 19.636 1.00 13.37 143 LYS B O 1
ATOM 2315 N N . PRO B 1 117 ? -16.654 82.318 18.354 1.00 15.83 144 PRO B N 1
ATOM 2316 C CA . PRO B 1 117 ? -15.645 82.100 17.304 1.00 16.89 144 PRO B CA 1
ATOM 2317 C C . PRO B 1 117 ? -15.102 83.412 16.745 1.00 12.96 144 PRO B C 1
ATOM 2318 O O . PRO B 1 117 ? -15.802 84.389 16.676 1.00 15.00 144 PRO B O 1
ATOM 2322 N N . LEU B 1 118 ? -13.820 83.428 16.357 1.00 12.33 145 LEU B N 1
ATOM 2323 C CA . LEU B 1 118 ? -13.205 84.641 15.865 1.00 11.71 145 LEU B CA 1
ATOM 2324 C C . LEU B 1 118 ? -13.821 85.054 14.540 1.00 17.54 145 LEU B C 1
ATOM 2325 O O . LEU B 1 118 ? -13.983 84.232 13.632 1.00 16.40 145 LEU B O 1
ATOM 2330 N N . SER B 1 119 ? -14.130 86.340 14.431 1.00 11.67 146 SER B N 1
ATOM 2331 C CA . SER B 1 119 ? -14.628 86.921 13.186 1.00 11.15 146 SER B CA 1
ATOM 2332 C C . SER B 1 119 ? -13.916 88.221 12.858 1.00 10.64 146 SER B C 1
ATOM 2333 O O . SER B 1 119 ? -13.427 88.918 13.744 1.00 12.62 146 SER B O 1
ATOM 2336 N N . ARG B 1 120 ? -13.896 88.570 11.575 1.00 10.58 147 ARG B N 1
ATOM 2337 C CA . ARG B 1 120 ? -13.271 89.823 11.102 1.00 13.38 147 ARG B CA 1
ATOM 2338 C C . ARG B 1 120 ? -13.733 91.044 11.821 1.00 13.11 147 ARG B C 1
ATOM 2339 O O . ARG B 1 120 ? -12.961 91.960 12.036 1.00 17.13 147 ARG B O 1
ATOM 2347 N N . ASP B 1 121 ? -15.032 91.114 12.111 1.00 12.51 148 ASP B N 1
ATOM 2348 C CA . ASP B 1 121 ? -15.577 92.300 12.706 1.00 13.03 148 ASP B CA 1
ATOM 2349 C C . ASP B 1 121 ? -15.179 92.515 14.168 1.00 15.14 148 ASP B C 1
ATOM 2350 O O . ASP B 1 121 ? -15.393 93.583 14.703 1.00 17.33 148 ASP B O 1
ATOM 2355 N N . GLU B 1 122 ? -14.482 91.539 14.760 1.00 13.82 149 GLU B N 1
ATOM 2356 C CA . GLU B 1 122 ? -13.866 91.713 16.085 1.00 12.80 149 GLU B CA 1
ATOM 2357 C C . GLU B 1 122 ? -12.400 92.179 16.025 1.00 8.31 149 GLU B C 1
ATOM 2358 O O . GLU B 1 122 ? -11.834 92.425 17.090 1.00 14.46 149 GLU B O 1
ATOM 2364 N N . PHE B 1 123 ? -11.821 92.347 14.839 1.00 12.47 150 PHE B N 1
ATOM 2365 C CA . PHE B 1 123 ? -10.384 92.727 14.727 1.00 9.79 150 PHE B CA 1
ATOM 2366 C C . PHE B 1 123 ? -10.211 94.100 14.110 1.00 20.99 150 PHE B C 1
ATOM 2367 O O . PHE B 1 123 ? -11.001 94.504 13.251 1.00 20.44 150 PHE B O 1
ATOM 2375 N N . GLU B 1 124 ? -9.151 94.810 14.503 1.00 11.22 151 GLU B N 1
ATOM 2376 C CA . GLU B 1 124 ? -8.793 96.009 13.765 1.00 12.30 151 GLU B CA 1
ATOM 2377 C C . GLU B 1 124 ? -7.334 95.990 13.400 1.00 9.37 151 GLU B C 1
ATOM 2378 O O . GLU B 1 124 ? -6.566 95.469 14.138 1.00 7.94 151 GLU B O 1
ATOM 2384 N N . LEU B 1 125 ? -7.010 96.540 12.230 1.00 5.84 152 LEU B N 1
ATOM 2385 C CA . LEU B 1 125 ? -5.654 96.610 11.705 1.00 11.81 152 LEU B CA 1
ATOM 2386 C C . LEU B 1 125 ? -4.848 97.505 12.625 1.00 10.21 152 LEU B C 1
ATOM 2387 O O . LEU B 1 125 ? -5.312 98.602 12.991 1.00 8.57 152 LEU B O 1
ATOM 2392 N N . ILE B 1 126 ? -3.629 97.081 12.972 1.00 9.66 153 ILE B N 1
ATOM 2393 C CA . ILE B 1 126 ? -2.699 97.921 13.773 1.00 11.35 153 ILE B CA 1
ATOM 2394 C C . ILE B 1 126 ? -1.394 98.224 13.093 1.00 15.59 153 ILE B C 1
ATOM 2395 O O . ILE B 1 126 ? -0.714 99.176 13.469 1.00 10.79 153 ILE B O 1
ATOM 2400 N N . GLY B 1 127 ? -1.033 97.463 12.074 1.00 8.95 154 GLY B N 1
ATOM 2401 C CA . GLY B 1 127 ? 0.141 97.808 11.284 1.00 11.45 154 GLY B CA 1
ATOM 2402 C C . GLY B 1 127 ? 0.344 96.935 10.053 1.00 11.64 154 GLY B C 1
ATOM 2403 O O . GLY B 1 127 ? -0.082 95.802 10.023 1.00 8.06 154 GLY B O 1
ATOM 2404 N N . THR B 1 128 ? 0.989 97.483 9.031 1.00 6.21 155 THR B N 1
ATOM 2405 C CA . THR B 1 128 ? 1.242 96.758 7.787 1.00 12.28 155 THR B CA 1
ATOM 2406 C C . THR B 1 128 ? 2.755 96.930 7.508 1.00 21.86 155 THR B C 1
ATOM 2407 O O . THR B 1 128 ? 3.315 98.021 7.672 1.00 15.55 155 THR B O 1
ATOM 2411 N N . VAL B 1 129 ? 3.420 95.832 7.173 1.00 8.23 156 VAL B N 1
ATOM 2412 C CA . VAL B 1 129 ? 4.845 95.891 6.784 1.00 9.38 156 VAL B CA 1
ATOM 2413 C C . VAL B 1 129 ? 4.908 95.475 5.314 1.00 13.46 156 VAL B C 1
ATOM 2414 O O . VAL B 1 129 ? 4.754 94.299 5.002 1.00 10.67 156 VAL B O 1
ATOM 2418 N N . ASN B 1 130 ? 5.098 96.445 4.422 1.00 15.28 157 ASN B N 1
ATOM 2419 C CA . ASN B 1 130 ? 5.284 96.160 3.002 1.00 11.26 157 ASN B CA 1
ATOM 2420 C C . ASN B 1 130 ? 6.628 95.541 2.750 1.00 15.19 157 ASN B C 1
ATOM 2421 O O . ASN B 1 130 ? 7.592 95.839 3.418 1.00 23.63 157 ASN B O 1
ATOM 2426 N N . HIS B 1 131 ? 6.678 94.623 1.803 1.00 14.51 158 HIS B N 1
ATOM 2427 C CA . HIS B 1 131 ? 7.933 93.983 1.446 1.00 18.20 158 HIS B CA 1
ATOM 2428 C C . HIS B 1 131 ? 8.104 94.038 -0.079 1.00 27.25 158 HIS B C 1
ATOM 2429 O O . HIS B 1 131 ? 7.135 94.150 -0.819 1.00 24.54 158 HIS B O 1
ATOM 2436 N N . ASP B 1 132 ? 9.353 93.953 -0.521 1.00 21.58 159 ASP B N 1
ATOM 2437 C CA . ASP B 1 132 ? 9.689 94.148 -1.926 1.00 30.59 159 ASP B CA 1
ATOM 2438 C C . ASP B 1 132 ? 9.673 92.865 -2.754 1.00 44.98 159 ASP B C 1
ATOM 2439 O O . ASP B 1 132 ? 10.128 92.891 -3.883 1.00 28.34 159 ASP B O 1
ATOM 2444 N N . GLY B 1 133 ? 9.162 91.756 -2.213 1.00 18.05 160 GLY B N 1
ATOM 2445 C CA . GLY B 1 133 ? 9.044 90.512 -2.970 1.00 20.04 160 GLY B CA 1
ATOM 2446 C C . GLY B 1 133 ? 10.237 89.621 -2.776 1.00 20.28 160 GLY B C 1
ATOM 2447 O O . GLY B 1 133 ? 10.275 88.514 -3.306 1.00 24.89 160 GLY B O 1
ATOM 2448 N N . SER B 1 134 ? 11.225 90.086 -2.023 1.00 25.49 161 SER B N 1
ATOM 2449 C CA . SER B 1 134 ? 12.325 89.235 -1.647 1.00 21.63 161 SER B CA 1
ATOM 2450 C C . SER B 1 134 ? 11.855 88.223 -0.589 1.00 16.08 161 SER B C 1
ATOM 2451 O O . SER B 1 134 ? 10.707 88.279 -0.098 1.00 16.34 161 SER B O 1
ATOM 2454 N N . LYS B 1 135 ? 12.730 87.306 -0.235 1.00 19.48 162 LYS B N 1
ATOM 2455 C CA . LYS B 1 135 ? 12.413 86.272 0.738 1.00 19.56 162 LYS B CA 1
ATOM 2456 C C . LYS B 1 135 ? 12.039 86.845 2.122 1.00 23.05 162 LYS B C 1
ATOM 2457 O O . LYS B 1 135 ? 12.510 87.913 2.519 1.00 16.93 162 LYS B O 1
ATOM 2463 N N . ALA B 1 136 ? 11.220 86.095 2.852 1.00 16.09 163 ALA B N 1
ATOM 2464 C CA . ALA B 1 136 ? 10.676 86.573 4.125 1.00 16.66 163 ALA B CA 1
ATOM 2465 C C . ALA B 1 136 ? 11.717 86.851 5.173 1.00 19.21 163 ALA B C 1
ATOM 2466 O O . ALA B 1 136 ? 11.524 87.725 6.039 1.00 15.00 163 ALA B O 1
ATOM 2468 N N . ASP B 1 137 ? 12.821 86.106 5.113 1.00 20.96 164 ASP B N 1
ATOM 2469 C CA . ASP B 1 137 ? 13.853 86.241 6.120 1.00 37.81 164 ASP B CA 1
ATOM 2470 C C . ASP B 1 137 ? 14.823 87.379 5.853 1.00 22.24 164 ASP B C 1
ATOM 2471 O O . ASP B 1 137 ? 15.758 87.571 6.630 1.00 29.17 164 ASP B O 1
ATOM 2476 N N . THR B 1 138 ? 14.587 88.185 4.819 1.00 24.31 165 THR B N 1
ATOM 2477 C CA . THR B 1 138 ? 15.267 89.482 4.768 1.00 32.63 165 THR B CA 1
ATOM 2478 C C . THR B 1 138 ? 14.637 90.513 5.734 1.00 37.01 165 THR B C 1
ATOM 2479 O O . THR B 1 138 ? 15.172 91.597 5.888 1.00 25.45 165 THR B O 1
ATOM 2483 N N . ASN B 1 139 ? 13.496 90.195 6.362 1.00 19.87 166 ASN B N 1
ATOM 2484 C CA . ASN B 1 139 ? 12.932 91.040 7.411 1.00 19.47 166 ASN B CA 1
ATOM 2485 C C . ASN B 1 139 ? 12.238 90.160 8.446 1.00 17.60 166 ASN B C 1
ATOM 2486 O O . ASN B 1 139 ? 11.013 90.043 8.433 1.00 16.77 166 ASN B O 1
ATOM 2491 N N . LEU B 1 140 ? 13.017 89.587 9.361 1.00 15.08 167 LEU B N 1
ATOM 2492 C CA . LEU B 1 140 ? 12.515 88.627 10.362 1.00 12.16 167 LEU B CA 1
ATOM 2493 C C . LEU B 1 140 ? 11.576 89.190 11.424 1.00 16.99 167 LEU B C 1
ATOM 2494 O O . LEU B 1 140 ? 10.631 88.509 11.849 1.00 13.98 167 LEU B O 1
ATOM 2499 N N . THR B 1 141 ? 11.846 90.419 11.843 1.00 14.67 168 THR B N 1
ATOM 2500 C CA . THR B 1 141 ? 11.230 91.020 13.036 1.00 16.10 168 THR B CA 1
ATOM 2501 C C . THR B 1 141 ? 10.591 92.343 12.679 1.00 13.85 168 THR B C 1
ATOM 2502 O O . THR B 1 141 ? 11.222 93.163 12.022 1.00 14.40 168 THR B O 1
ATOM 2506 N N . HIS B 1 142 ? 9.322 92.532 13.078 1.00 10.71 169 HIS B N 1
ATOM 2507 C CA . HIS B 1 142 ? 8.557 93.730 12.795 1.00 6.86 169 HIS B CA 1
ATOM 2508 C C . HIS B 1 142 ? 8.211 94.501 14.050 1.00 8.54 169 HIS B C 1
ATOM 2509 O O . HIS B 1 142 ? 7.831 93.909 15.041 1.00 16.33 169 HIS B O 1
ATOM 2516 N N . LYS B 1 143 ? 8.298 95.827 13.969 1.00 10.16 170 LYS B N 1
ATOM 2517 C CA A LYS B 1 143 ? 7.948 96.732 15.084 0.50 8.64 170 LYS B CA 1
ATOM 2518 C CA B LYS B 1 143 ? 7.967 96.766 15.075 0.50 10.37 170 LYS B CA 1
ATOM 2519 C C . LYS B 1 143 ? 6.579 97.272 14.816 1.00 9.50 170 LYS B C 1
ATOM 2520 O O . LYS B 1 143 ? 6.384 97.982 13.852 1.00 12.25 170 LYS B O 1
ATOM 2531 N N . ILE B 1 144 ? 5.643 96.846 15.649 1.00 9.38 171 ILE B N 1
ATOM 2532 C CA . ILE B 1 144 ? 4.235 97.134 15.531 1.00 11.40 171 ILE B CA 1
ATOM 2533 C C . ILE B 1 144 ? 3.747 97.808 16.844 1.00 10.82 171 ILE B C 1
ATOM 2534 O O . ILE B 1 144 ? 4.079 97.359 17.944 1.00 11.99 171 ILE B O 1
ATOM 2539 N N . PHE B 1 145 ? 2.912 98.832 16.703 1.00 6.91 172 PHE B N 1
ATOM 2540 C CA . PHE B 1 145 ? 2.383 99.541 17.837 1.00 5.22 172 PHE B CA 1
ATOM 2541 C C . PHE B 1 145 ? 1.080 98.875 18.270 1.00 12.66 172 PHE B C 1
ATOM 2542 O O . PHE B 1 145 ? 0.153 98.800 17.534 1.00 16.77 172 PHE B O 1
ATOM 2550 N N . VAL B 1 146 ? 1.070 98.285 19.467 1.00 11.31 173 VAL B N 1
ATOM 2551 C CA . VAL B 1 146 ? -0.123 97.621 19.966 1.00 5.37 173 VAL B CA 1
ATOM 2552 C C . VAL B 1 146 ? -0.920 98.686 20.742 1.00 10.56 173 VAL B C 1
ATOM 2553 O O . VAL B 1 146 ? -0.368 99.373 21.594 1.00 14.03 173 VAL B O 1
ATOM 2557 N N . PRO B 1 147 ? -2.225 98.817 20.470 1.00 13.31 174 PRO B N 1
ATOM 2558 C CA . PRO B 1 147 ? -2.961 99.905 21.049 1.00 14.03 174 PRO B CA 1
ATOM 2559 C C . PRO B 1 147 ? -2.793 99.931 22.585 1.00 19.48 174 PRO B C 1
ATOM 2560 O O . PRO B 1 147 ? -2.755 98.875 23.217 1.00 17.82 174 PRO B O 1
ATOM 2564 N N . THR B 1 148 ? -2.765 101.132 23.165 1.00 10.86 175 THR B N 1
ATOM 2565 C CA . THR B 1 148 ? -2.643 101.349 24.581 1.00 16.99 175 THR B CA 1
ATOM 2566 C C . THR B 1 148 ? -3.997 101.656 25.286 1.00 19.58 175 THR B C 1
ATOM 2567 O O . THR B 1 148 ? -3.985 102.021 26.470 1.00 19.09 175 THR B O 1
ATOM 2571 N N . ASP B 1 149 ? -5.128 101.498 24.574 1.00 18.80 176 ASP B N 1
ATOM 2572 C CA . ASP B 1 149 ? -6.482 101.831 25.067 1.00 27.51 176 ASP B CA 1
ATOM 2573 C C . ASP B 1 149 ? -7.268 100.619 25.503 1.00 25.70 176 ASP B C 1
ATOM 2574 O O . ASP B 1 149 ? -8.495 100.678 25.691 1.00 15.92 176 ASP B O 1
ATOM 2579 N N . ARG B 1 150 ? -6.591 99.499 25.651 1.00 13.48 177 ARG B N 1
ATOM 2580 C CA . ARG B 1 150 ? -7.297 98.278 26.066 1.00 13.21 177 ARG B CA 1
ATOM 2581 C C . ARG B 1 150 ? -6.397 97.337 26.845 1.00 17.10 177 ARG B C 1
ATOM 2582 O O . ARG B 1 150 ? -5.185 97.362 26.667 1.00 24.08 177 ARG B O 1
ATOM 2590 N N . SER B 1 151 ? -6.999 96.530 27.712 1.00 15.89 178 SER B N 1
ATOM 2591 C CA . SER B 1 151 ? -6.290 95.650 28.623 1.00 18.26 178 SER B CA 1
ATOM 2592 C C . SER B 1 151 ? -7.005 94.308 28.733 1.00 12.16 178 SER B C 1
ATOM 2593 O O . SER B 1 151 ? -8.129 94.137 28.280 1.00 17.57 178 SER B O 1
ATOM 2596 N N . GLY B 1 152 ? -6.342 93.379 29.401 1.00 11.93 179 GLY B N 1
ATOM 2597 C CA . GLY B 1 152 ? -6.866 92.039 29.619 1.00 15.90 179 GLY B CA 1
ATOM 2598 C C . GLY B 1 152 ? -6.614 91.182 28.406 1.00 9.07 179 GLY B C 1
ATOM 2599 O O . GLY B 1 152 ? -5.661 91.451 27.653 1.00 10.43 179 GLY B O 1
ATOM 2600 N N . TYR B 1 153 ? -7.451 90.153 28.270 1.00 10.07 180 TYR B N 1
ATOM 2601 C CA . TYR B 1 153 ? -7.304 89.157 27.236 1.00 9.45 180 TYR B CA 1
ATOM 2602 C C . TYR B 1 153 ? -7.670 89.723 25.876 1.00 7.19 180 TYR B C 1
ATOM 2603 O O . TYR B 1 153 ? -8.815 90.160 25.649 1.00 10.53 180 TYR B O 1
ATOM 2612 N N . HIS B 1 154 ? -6.677 89.732 24.998 1.00 8.46 181 HIS B N 1
ATOM 2613 C CA . HIS B 1 154 ? -6.796 90.145 23.570 1.00 7.80 181 HIS B CA 1
ATOM 2614 C C . HIS B 1 154 ? -6.098 89.138 22.712 1.00 9.63 181 HIS B C 1
ATOM 2615 O O . HIS B 1 154 ? -5.283 88.373 23.219 1.00 9.43 181 HIS B O 1
ATOM 2622 N N . ILE B 1 155 ? -6.400 89.164 21.408 1.00 7.63 182 ILE B N 1
ATOM 2623 C CA . ILE B 1 155 ? -5.713 88.332 20.412 1.00 6.95 182 ILE B CA 1
ATOM 2624 C C . ILE B 1 155 ? -5.106 89.241 19.362 1.00 8.27 182 ILE B C 1
ATOM 2625 O O . ILE B 1 155 ? -5.764 90.121 18.834 1.00 8.25 182 ILE B O 1
ATOM 2630 N N . ILE B 1 156 ? -3.791 89.127 19.182 1.00 7.36 183 ILE B N 1
ATOM 2631 C CA . ILE B 1 156 ? -3.129 89.666 18.009 1.00 5.89 183 ILE B CA 1
ATOM 2632 C C . ILE B 1 156 ? -3.088 88.629 16.912 1.00 8.71 183 ILE B C 1
ATOM 2633 O O . ILE B 1 156 ? -2.617 87.510 17.129 1.00 10.02 183 ILE B O 1
ATOM 2638 N N . LEU B 1 157 ? -3.609 89.001 15.746 1.00 6.55 184 LEU B N 1
ATOM 2639 C CA . LEU B 1 157 ? -3.448 88.221 14.495 1.00 4.93 184 LEU B CA 1
ATOM 2640 C C . LEU B 1 157 ? -2.332 88.760 13.625 1.00 10.59 184 LEU B C 1
ATOM 2641 O O . LEU B 1 157 ? -2.369 89.935 13.190 1.00 8.81 184 LEU B O 1
ATOM 2646 N N . GLY B 1 158 ? -1.301 87.938 13.389 1.00 7.18 185 GLY B N 1
ATOM 2647 C CA . GLY B 1 158 ? -0.348 88.246 12.355 1.00 8.59 185 GLY B CA 1
ATOM 2648 C C . GLY B 1 158 ? -0.565 87.472 11.086 1.00 6.08 185 GLY B C 1
ATOM 2649 O O . GLY B 1 158 ? -0.734 86.252 11.135 1.00 9.25 185 GLY B O 1
ATOM 2650 N N . VAL B 1 159 ? -0.548 88.176 9.954 1.00 6.15 186 VAL B N 1
ATOM 2651 C CA . VAL B 1 159 ? -0.748 87.558 8.669 1.00 10.05 186 VAL B CA 1
ATOM 2652 C C . VAL B 1 159 ? 0.494 87.798 7.750 1.00 5.25 186 VAL B C 1
ATOM 2653 O O . VAL B 1 159 ? 0.939 88.920 7.576 1.00 7.48 186 VAL B O 1
ATOM 2657 N N . TRP B 1 160 ? 0.962 86.732 7.119 1.00 8.20 187 TRP B N 1
ATOM 2658 C CA . TRP B 1 160 ? 2.104 86.769 6.233 1.00 11.14 187 TRP B CA 1
ATOM 2659 C C . TRP B 1 160 ? 1.613 86.384 4.831 1.00 11.59 187 TRP B C 1
ATOM 2660 O O . TRP B 1 160 ? 1.181 85.257 4.623 1.00 9.12 187 TRP B O 1
ATOM 2671 N N . ASP B 1 161 ? 1.659 87.333 3.901 1.00 8.64 188 ASP B N 1
ATOM 2672 C CA . ASP B 1 161 ? 1.232 87.098 2.515 1.00 11.06 188 ASP B CA 1
ATOM 2673 C C . ASP B 1 161 ? 2.403 86.686 1.645 1.00 11.67 188 ASP B C 1
ATOM 2674 O O . ASP B 1 161 ? 3.415 87.399 1.592 1.00 11.90 188 ASP B O 1
ATOM 2679 N N . VAL B 1 162 ? 2.258 85.553 0.946 1.00 11.14 189 VAL B N 1
ATOM 2680 C CA . VAL B 1 162 ? 3.281 85.068 -0.005 1.00 10.63 189 VAL B CA 1
ATOM 2681 C C . VAL B 1 162 ? 3.094 85.779 -1.358 1.00 11.49 189 VAL B C 1
ATOM 2682 O O . VAL B 1 162 ? 1.971 85.933 -1.860 1.00 15.88 189 VAL B O 1
ATOM 2686 N N . ALA B 1 163 ? 4.197 86.271 -1.890 1.00 13.63 190 ALA B N 1
ATOM 2687 C CA . ALA B 1 163 ? 4.173 87.144 -3.076 1.00 21.13 190 ALA B CA 1
ATOM 2688 C C . ALA B 1 163 ? 3.690 86.406 -4.341 1.00 14.88 190 ALA B C 1
ATOM 2689 O O . ALA B 1 163 ? 2.965 86.948 -5.176 1.00 17.73 190 ALA B O 1
ATOM 2691 N N . ASP B 1 164 ? 4.095 85.162 -4.455 1.00 9.73 191 ASP B N 1
ATOM 2692 C CA . ASP B 1 164 ? 4.004 84.431 -5.765 1.00 8.42 191 ASP B CA 1
ATOM 2693 C C . ASP B 1 164 ? 3.044 83.258 -5.752 1.00 13.90 191 ASP B C 1
ATOM 2694 O O . ASP B 1 164 ? 3.085 82.420 -6.634 1.00 15.36 191 ASP B O 1
ATOM 2699 N N . THR B 1 165 ? 2.182 83.210 -4.750 1.00 13.63 192 THR B N 1
ATOM 2700 C CA . THR B 1 165 ? 1.107 82.253 -4.676 1.00 11.52 192 THR B CA 1
ATOM 2701 C C . THR B 1 165 ? -0.153 82.958 -4.180 1.00 19.27 192 THR B C 1
ATOM 2702 O O . THR B 1 165 ? -0.119 84.136 -3.854 1.00 20.05 192 THR B O 1
ATOM 2706 N N . SER B 1 166 ? -1.242 82.211 -4.099 1.00 9.96 193 SER B N 1
ATOM 2707 C CA . SER B 1 166 ? -2.471 82.733 -3.541 1.00 21.24 193 SER B CA 1
ATOM 2708 C C . SER B 1 166 ? -2.582 82.421 -2.042 1.00 18.61 193 SER B C 1
ATOM 2709 O O . SER B 1 166 ? -3.640 82.432 -1.521 1.00 11.42 193 SER B O 1
ATOM 2712 N N . ASN B 1 167 ? -1.475 82.159 -1.357 1.00 11.16 194 ASN B N 1
ATOM 2713 C CA . ASN B 1 167 ? -1.515 81.743 0.039 1.00 8.94 194 ASN B CA 1
ATOM 2714 C C . ASN B 1 167 ? -1.007 82.795 1.015 1.00 9.14 194 ASN B C 1
ATOM 2715 O O . ASN B 1 167 ? -0.244 83.691 0.660 1.00 12.33 194 ASN B O 1
ATOM 2720 N N . ALA B 1 168 ? -1.387 82.605 2.280 1.00 12.39 195 ALA B N 1
ATOM 2721 C CA . ALA B 1 168 ? -0.905 83.431 3.394 1.00 10.36 195 ALA B CA 1
ATOM 2722 C C . ALA B 1 168 ? -0.913 82.568 4.633 1.00 8.93 195 ALA B C 1
ATOM 2723 O O . ALA B 1 168 ? -1.613 81.526 4.684 1.00 9.51 195 ALA B O 1
ATOM 2725 N N . PHE B 1 169 ? -0.138 82.967 5.634 1.00 7.82 196 PHE B N 1
ATOM 2726 C CA . PHE B 1 169 ? -0.083 82.257 6.894 1.00 3.60 196 PHE B CA 1
ATOM 2727 C C . PHE B 1 169 ? -0.656 83.139 7.980 1.00 7.54 196 PHE B C 1
ATOM 2728 O O . PHE B 1 169 ? -0.396 84.356 7.984 1.00 8.98 196 PHE B O 1
ATOM 2736 N N . TYR B 1 170 ? -1.502 82.540 8.836 1.00 7.20 197 TYR B N 1
ATOM 2737 C CA . TYR B 1 170 ? -2.302 83.206 9.823 1.00 5.07 197 TYR B CA 1
ATOM 2738 C C . TYR B 1 170 ? -1.928 82.726 11.205 1.00 7.80 197 TYR B C 1
ATOM 2739 O O . TYR B 1 170 ? -2.079 81.554 11.487 1.00 8.52 197 TYR B O 1
ATOM 2748 N N . ASN B 1 171 ? -1.390 83.605 12.046 1.00 12.94 198 ASN B N 1
ATOM 2749 C CA . ASN B 1 171 ? -1.001 83.209 13.392 1.00 7.22 198 ASN B CA 1
ATOM 2750 C C . ASN B 1 171 ? -1.636 84.122 14.427 1.00 7.71 198 ASN B C 1
ATOM 2751 O O . ASN B 1 171 ? -1.287 85.324 14.552 1.00 10.55 198 ASN B O 1
ATOM 2756 N N . VAL B 1 172 ? -2.570 83.556 15.173 1.00 8.37 199 VAL B N 1
ATOM 2757 C CA . VAL B 1 172 ? -3.129 84.216 16.321 1.00 7.47 199 VAL B CA 1
ATOM 2758 C C . VAL B 1 172 ? -2.222 84.067 17.525 1.00 11.74 199 VAL B C 1
ATOM 2759 O O . VAL B 1 172 ? -1.514 83.076 17.678 1.00 10.21 199 VAL B O 1
ATOM 2763 N N . ILE B 1 173 ? -2.219 85.119 18.333 1.00 8.55 200 ILE B N 1
ATOM 2764 C CA . ILE B 1 173 ? -1.375 85.235 19.545 1.00 11.20 200 ILE B CA 1
ATOM 2765 C C . ILE B 1 173 ? -2.311 85.630 20.695 1.00 12.22 200 ILE B C 1
ATOM 2766 O O . ILE B 1 173 ? -2.985 86.654 20.645 1.00 7.98 200 ILE B O 1
ATOM 2771 N N . ASP B 1 174 ? -2.356 84.807 21.740 1.00 8.05 201 ASP B N 1
ATOM 2772 C CA . ASP B 1 174 ? -3.169 85.108 22.906 1.00 8.93 201 ASP B CA 1
ATOM 2773 C C . ASP B 1 174 ? -2.343 85.941 23.881 1.00 12.80 201 ASP B C 1
ATOM 2774 O O . ASP B 1 174 ? -1.262 85.537 24.304 1.00 10.53 201 ASP B O 1
ATOM 2779 N N . VAL B 1 175 ? -2.846 87.125 24.206 1.00 10.44 202 VAL B N 1
ATOM 2780 C CA . VAL B 1 175 ? -2.105 88.038 25.075 1.00 11.73 202 VAL B CA 1
ATOM 2781 C C . VAL B 1 175 ? -2.940 88.549 26.249 1.00 9.80 202 VAL B C 1
ATOM 2782 O O . VAL B 1 175 ? -4.192 88.675 26.205 1.00 10.15 202 VAL B O 1
ATOM 2786 N N . ASN B 1 176 ? -2.229 88.827 27.327 1.00 10.56 203 ASN B N 1
ATOM 2787 C CA . ASN B 1 176 ? -2.788 89.595 28.421 1.00 12.23 203 ASN B CA 1
ATOM 2788 C C . ASN B 1 176 ? -2.158 90.961 28.360 1.00 12.76 203 ASN B C 1
ATOM 2789 O O . ASN B 1 176 ? -0.945 91.108 28.568 1.00 9.55 203 ASN B O 1
ATOM 2794 N N . LEU B 1 177 ? -2.958 91.965 28.030 1.00 12.20 204 LEU B N 1
ATOM 2795 C CA . LEU B 1 177 ? -2.423 93.279 27.756 1.00 15.97 204 LEU B CA 1
ATOM 2796 C C . LEU B 1 177 ? -2.309 94.115 29.015 1.00 19.41 204 LEU B C 1
ATOM 2797 O O . LEU B 1 177 ? -3.288 94.281 29.737 1.00 24.41 204 LEU B O 1
ATOM 2802 N N . THR B 1 178 ? -1.104 94.655 29.179 1.00 13.47 205 THR B N 1
ATOM 2803 C CA . THR B 1 178 ? -0.625 95.633 30.197 1.00 36.67 205 THR B CA 1
ATOM 2804 C C . THR B 1 178 ? -1.388 95.839 31.489 1.00 90.32 205 THR B C 1
ATOM 2805 O O . THR B 1 178 ? -0.829 96.439 32.410 1.00 88.65 205 THR B O 1
#

Nearest PDB structures (foldseek):
  2yox-assembly1_A  TM=1.005E+00  e=2.241E-40  Bacillus amyloliquefaciens
  5l2v-assembly2_B  TM=9.436E-01  e=8.784E-24  Listeria monocytogenes 10403S
  2ben-assembly2_B  TM=9.499E-01  e=3.568E-23  Serratia marcescens
  4alr-assembly1_A  TM=9.257E-01  e=3.284E-20  Enterococcus faecalis
  6twe-assembly1_A  TM=5.758E-01  e=9.173E-16  Bacillus licheniformis DSM 13 = ATCC 14580

B-factor: mean 16.92, std 14.32, range [2.0, 500.0]